Protein AF-A0A7S0MTK4-F1 (afdb_monomer)

Foldseek 3Di:
DDDDPDPDPPPLQEFEKEKDKFAQAPPQALVQFRMKMWIARPQLRAIDIDTDNDLLCVLVVVVVVLVVCVVAAWPDHHPAYEYEYEPPPSCPDPSNVVVCVVSRYHYDYDDVPPCPVVVSVVVVLVQLLVQLLLLCLLLVPDCSNSVLSSQLSSVCQQQFFDVVVVRDHSVCNTHVDHDDCVPNDRFNFWWWAADDPVRDDPPDDGTDTWGFRAADPDDPDPQWTWTADRVVRDTDIGRDIDTDDDPPSSVVSVVPDPCVQADDDAPEDEDQDDDPPADLDQAADPFKHWDHWYWYQDPVVRDIFIKTWMDGPVRNVIHIYGPCSPPVNDDPSVVVSVVSVVSGD

Solvent-accessible surface area (backbone atoms only — not comparable to full-atom values): 19969 Å² total; per-residue (Å²): 135,82,82,77,80,78,77,71,81,75,70,74,43,53,44,41,32,36,50,55,75,48,58,73,40,83,68,52,21,80,86,52,32,25,31,38,42,40,42,32,38,61,87,32,69,28,61,49,78,45,78,24,66,50,76,83,48,50,59,61,50,49,54,52,49,54,55,46,52,77,73,52,73,52,58,66,75,54,85,43,38,34,40,40,34,62,90,53,72,80,66,67,38,69,68,49,48,51,53,31,54,75,68,60,34,46,80,44,68,62,55,92,89,58,54,76,73,61,52,55,56,53,53,52,48,56,52,28,51,54,44,18,50,51,38,34,59,40,40,67,51,66,72,33,49,46,63,41,32,36,54,39,25,43,53,51,55,23,63,35,63,33,74,96,58,78,56,42,30,17,40,30,61,35,52,68,43,80,67,81,62,91,74,70,72,66,58,45,27,44,25,38,37,74,51,58,67,95,80,45,60,99,84,48,75,61,49,46,80,27,25,32,48,41,67,60,94,45,91,92,49,84,65,42,34,29,33,31,32,81,92,76,70,48,72,46,80,43,66,75,58,50,74,53,81,56,68,68,72,35,51,49,58,75,54,77,57,91,53,94,85,51,70,69,85,80,67,88,53,81,37,81,56,83,68,79,55,68,49,91,72,81,67,71,83,90,51,66,47,60,74,49,63,41,44,29,50,39,81,88,78,74,40,78,43,51,32,34,30,33,32,27,86,94,33,76,87,43,32,26,31,43,48,65,60,68,53,74,68,74,46,71,67,57,53,52,50,49,59,54,47,65,55,74,112

Nearest PDB structures (foldseek):
  5u1c-assembly1_C  TM=6.215E-01  e=3.123E-08  Saccharolobus solfataricus
  8fnn-assembly1_A  TM=5.485E-01  e=7.611E-09  Homo sapiens
  8fnd-assembly1_G  TM=5.899E-01  e=2.776E-08  Homo sapiens
  8fnm-assembly1_G  TM=5.755E-01  e=1.734E-08  Homo sapiens
  6voy-assembly1_D  TM=4.667E-01  e=5.912E-07  Saccharolobus solfataricus P2

Mean predicted aligned error: 14.32 Å

Radius of gyration: 24.18 Å; Cα contacts (8 Å, |Δi|>4): 540; chains: 1; bounding box: 63×63×65 Å

Structure (mmCIF, N/CA/C/O backbone):
data_AF-A0A7S0MTK4-F1
#
_entry.id   AF-A0A7S0MTK4-F1
#
loop_
_atom_site.group_PDB
_atom_site.id
_atom_site.type_symbol
_atom_site.label_atom_id
_atom_site.label_alt_id
_atom_site.label_comp_id
_atom_site.label_asym_id
_atom_site.label_entity_id
_atom_site.label_seq_id
_atom_site.pdbx_PDB_ins_code
_atom_site.Cartn_x
_atom_site.Cartn_y
_atom_site.Cartn_z
_atom_site.occupancy
_atom_site.B_iso_or_equiv
_atom_site.auth_seq_id
_atom_site.auth_comp_id
_atom_site.auth_asym_id
_atom_site.auth_atom_id
_atom_site.pdbx_PDB_model_num
ATOM 1 N N . HIS A 1 1 ? 15.763 24.137 31.759 1.00 34.06 1 HIS A N 1
ATOM 2 C CA . HIS A 1 1 ? 15.314 22.753 32.013 1.00 34.06 1 HIS A CA 1
ATOM 3 C C . HIS A 1 1 ? 13.794 22.699 31.957 1.00 34.06 1 HIS A C 1
ATOM 5 O O . HIS A 1 1 ? 13.147 23.010 32.947 1.00 34.06 1 HIS A O 1
ATOM 11 N N . HIS A 1 2 ? 13.226 22.363 30.797 1.00 29.70 2 HIS A N 1
ATOM 12 C CA . HIS A 1 2 ? 11.803 22.033 30.703 1.00 29.70 2 HIS A CA 1
ATOM 13 C C . HIS A 1 2 ? 11.593 20.586 31.176 1.00 29.70 2 HIS A C 1
ATOM 15 O O . HIS A 1 2 ? 12.402 19.721 30.822 1.00 29.70 2 HIS A O 1
ATOM 21 N N . PRO A 1 3 ? 10.573 20.309 32.005 1.00 33.38 3 PRO A N 1
ATOM 22 C CA . PRO A 1 3 ? 10.268 18.951 32.423 1.00 33.38 3 PRO A CA 1
ATOM 23 C C . PRO A 1 3 ? 9.831 18.143 31.198 1.00 33.38 3 PRO A C 1
ATOM 25 O O . PRO A 1 3 ? 8.972 18.575 30.436 1.00 33.38 3 PRO A O 1
ATOM 28 N N . ARG A 1 4 ? 10.470 16.985 31.000 1.00 32.84 4 ARG A N 1
ATOM 29 C CA . ARG A 1 4 ? 10.065 15.994 29.999 1.00 32.84 4 ARG A CA 1
ATOM 30 C C . ARG A 1 4 ? 8.617 15.614 30.278 1.00 32.84 4 ARG A C 1
ATOM 32 O O . ARG A 1 4 ? 8.317 15.190 31.395 1.00 32.84 4 ARG A O 1
ATOM 39 N N . ASP A 1 5 ? 7.771 15.748 29.264 1.00 35.47 5 ASP A N 1
ATOM 40 C CA . ASP A 1 5 ? 6.412 15.226 29.268 1.00 35.47 5 ASP A CA 1
ATOM 41 C C . ASP A 1 5 ? 6.427 13.775 29.750 1.00 35.47 5 ASP A C 1
ATOM 43 O O . ASP A 1 5 ? 7.035 12.887 29.142 1.00 35.47 5 ASP A O 1
ATOM 47 N N . GLN A 1 6 ? 5.785 13.546 30.892 1.00 32.62 6 GLN A N 1
ATOM 48 C CA . GLN A 1 6 ? 5.488 12.210 31.374 1.00 32.62 6 GLN A CA 1
ATOM 49 C C . GLN A 1 6 ? 4.543 11.574 30.354 1.00 32.62 6 GLN A C 1
ATOM 51 O O . GLN A 1 6 ? 3.375 11.950 30.254 1.00 32.62 6 GLN A O 1
ATOM 56 N N . GLN A 1 7 ? 5.059 10.627 29.569 1.00 36.59 7 GLN A N 1
ATOM 57 C CA . GLN A 1 7 ? 4.234 9.762 28.735 1.00 36.59 7 GLN A CA 1
ATOM 58 C C . GLN A 1 7 ? 3.196 9.091 29.638 1.00 36.59 7 GLN A C 1
ATOM 60 O O . GLN A 1 7 ? 3.547 8.309 30.521 1.00 36.59 7 GLN A O 1
ATOM 65 N N . GLN A 1 8 ? 1.917 9.415 29.426 1.00 32.56 8 GLN A N 1
ATOM 66 C CA . GLN A 1 8 ? 0.816 8.675 30.033 1.00 32.56 8 GLN A CA 1
ATOM 67 C C . GLN A 1 8 ? 1.005 7.179 29.739 1.00 32.56 8 GLN A C 1
ATOM 69 O O . GLN A 1 8 ? 1.365 6.832 28.607 1.00 32.56 8 GLN A O 1
ATOM 74 N N . PRO A 1 9 ? 0.761 6.285 30.714 1.00 34.78 9 PRO A N 1
ATOM 75 C CA . PRO A 1 9 ? 0.862 4.851 30.488 1.00 34.78 9 PRO A CA 1
ATOM 76 C C . PRO A 1 9 ? -0.057 4.475 29.323 1.00 34.78 9 PRO A C 1
ATOM 78 O O . PRO A 1 9 ? -1.275 4.658 29.385 1.00 34.78 9 PRO A O 1
ATOM 81 N N . GLN A 1 10 ? 0.530 3.999 28.222 1.00 45.75 10 GLN A N 1
ATOM 82 C CA . GLN A 1 10 ? -0.250 3.505 27.098 1.00 45.75 10 GLN A CA 1
ATOM 83 C C . GLN A 1 10 ? -1.072 2.323 27.599 1.00 45.75 10 GLN A C 1
ATOM 85 O O . GLN A 1 10 ? -0.521 1.311 28.016 1.00 45.75 10 GLN A O 1
ATOM 90 N N . ASN A 1 11 ? -2.393 2.462 27.574 1.00 46.34 11 ASN A N 1
ATOM 91 C CA . ASN A 1 11 ? -3.301 1.372 27.884 1.00 46.34 11 ASN A CA 1
ATOM 92 C C . ASN A 1 11 ? -3.131 0.297 26.791 1.00 46.34 11 ASN A C 1
ATOM 94 O O . ASN A 1 11 ? -3.704 0.413 25.708 1.00 46.34 11 ASN A O 1
ATOM 98 N N . THR A 1 12 ? -2.277 -0.700 27.042 1.00 57.25 12 THR A N 1
ATOM 99 C CA . THR A 1 12 ? -1.842 -1.737 26.083 1.00 57.25 12 THR A CA 1
ATOM 100 C C . THR A 1 12 ? -2.959 -2.686 25.655 1.00 57.25 12 THR A C 1
ATOM 102 O O . THR A 1 12 ? -2.755 -3.498 24.764 1.00 57.25 12 THR A O 1
ATOM 105 N N . ASN A 1 13 ? -4.141 -2.567 26.261 1.00 84.75 13 ASN A N 1
ATOM 106 C CA . ASN A 1 13 ? -5.273 -3.467 26.056 1.00 84.75 13 ASN A CA 1
ATOM 107 C C . ASN A 1 13 ? -6.241 -3.009 24.947 1.00 84.75 13 ASN A C 1
ATOM 109 O O . ASN A 1 13 ? -7.222 -3.704 24.677 1.00 84.75 13 ASN A O 1
ATOM 113 N N . ILE A 1 14 ? -6.021 -1.838 24.337 1.00 91.06 14 ILE A N 1
ATOM 114 C CA . ILE A 1 14 ? -6.896 -1.285 23.292 1.00 91.06 14 ILE A CA 1
ATOM 115 C C . ILE A 1 14 ? -6.182 -1.313 21.939 1.00 91.06 14 ILE A C 1
ATOM 117 O O . ILE A 1 14 ? -5.127 -0.687 21.769 1.00 91.06 14 ILE A O 1
ATOM 121 N N . LEU A 1 15 ? -6.816 -1.945 20.949 1.00 93.56 15 LEU A N 1
ATOM 122 C CA . LEU A 1 15 ? -6.421 -1.843 19.550 1.00 93.56 15 LEU A CA 1
ATOM 123 C C . LEU A 1 15 ? -6.896 -0.495 19.001 1.00 93.56 15 LEU A C 1
ATOM 125 O O . LEU A 1 15 ? -8.089 -0.289 18.767 1.00 93.56 15 LEU A O 1
ATOM 129 N N . LYS A 1 16 ? -5.962 0.436 18.813 1.00 92.50 16 LYS A N 1
ATOM 130 C CA . LYS A 1 16 ? -6.232 1.778 18.298 1.00 92.50 16 LYS A CA 1
ATOM 131 C C . LYS A 1 16 ? -6.123 1.778 16.782 1.00 92.50 16 LYS A C 1
ATOM 133 O O . LYS A 1 16 ? -5.064 1.498 16.219 1.00 92.50 16 LYS A O 1
ATOM 138 N N . LEU A 1 17 ? -7.214 2.141 16.134 1.00 92.19 17 LEU A N 1
ATOM 139 C CA . LEU A 1 17 ? -7.342 2.251 14.693 1.00 92.19 17 LEU A CA 1
ATOM 140 C C . LEU A 1 17 ? -7.569 3.713 14.310 1.00 92.19 17 LEU A C 1
ATOM 142 O O . LEU A 1 17 ? -8.166 4.472 15.068 1.00 92.19 17 LEU A O 1
ATOM 146 N N . SER A 1 18 ? -7.130 4.096 13.121 1.00 89.62 18 SER A N 1
ATOM 147 C CA . SER A 1 18 ? -7.507 5.350 12.467 1.00 89.62 18 SER A CA 1
ATOM 148 C C . SER A 1 18 ? -7.769 5.072 10.996 1.00 89.62 18 SER A C 1
ATOM 150 O O . SER A 1 18 ? -7.175 4.151 10.427 1.00 89.62 18 SER A O 1
ATOM 152 N N . THR A 1 19 ? -8.681 5.822 10.389 1.00 88.88 19 THR A N 1
ATOM 153 C CA . THR A 1 19 ? -8.941 5.728 8.956 1.00 88.88 19 THR A CA 1
ATOM 154 C C . THR A 1 19 ? -9.029 7.102 8.329 1.00 88.88 19 THR A C 1
ATOM 156 O O . THR A 1 19 ? -9.380 8.065 9.003 1.00 88.88 19 THR A O 1
ATOM 159 N N . ASP A 1 20 ? -8.662 7.155 7.056 1.00 85.88 20 ASP A N 1
ATOM 160 C CA . ASP A 1 20 ? -8.651 8.364 6.252 1.00 85.88 20 ASP A CA 1
ATOM 161 C C . ASP A 1 20 ? -8.744 7.986 4.764 1.00 85.88 20 ASP A C 1
ATOM 163 O O . ASP A 1 20 ? -8.422 6.851 4.371 1.00 85.88 20 ASP A O 1
ATOM 167 N N . LEU A 1 21 ? -9.221 8.926 3.954 1.00 87.62 21 LEU A N 1
ATOM 168 C CA . LEU A 1 21 ? -9.459 8.796 2.524 1.00 87.62 21 LEU A CA 1
ATOM 169 C C . LEU A 1 21 ? -8.562 9.752 1.740 1.00 87.62 21 LEU A C 1
ATOM 171 O O . LEU A 1 21 ? -8.593 10.959 1.926 1.00 87.62 21 LEU A O 1
ATOM 175 N N . ILE A 1 22 ? -7.871 9.211 0.745 1.00 86.56 22 ILE A N 1
ATOM 176 C CA . ILE A 1 22 ? -7.221 9.997 -0.300 1.00 86.56 22 ILE A CA 1
ATOM 177 C C . ILE A 1 22 ? -8.135 10.061 -1.523 1.00 86.56 22 ILE A C 1
ATOM 179 O O . ILE A 1 22 ? -8.613 9.023 -1.992 1.00 86.56 22 ILE A O 1
ATOM 183 N N . GLY A 1 23 ? -8.293 11.255 -2.097 1.00 86.75 23 GLY A N 1
ATOM 184 C CA . GLY A 1 23 ? -8.878 11.484 -3.419 1.00 86.75 23 GLY A CA 1
ATOM 185 C C . GLY A 1 23 ? -10.071 12.453 -3.428 1.00 86.75 23 GLY A C 1
ATOM 186 O O . GLY A 1 23 ? -10.499 12.938 -2.381 1.00 86.75 23 GLY A O 1
ATOM 187 N N . PRO A 1 24 ? -10.679 12.704 -4.602 1.00 90.19 24 PRO A N 1
ATOM 188 C CA . PRO A 1 24 ? -10.470 11.975 -5.849 1.00 90.19 24 PRO A CA 1
ATOM 189 C C . PRO A 1 24 ? -9.122 12.290 -6.497 1.00 90.19 24 PRO A C 1
ATOM 191 O O . PRO A 1 24 ? -8.735 13.445 -6.610 1.00 90.19 24 PRO A O 1
ATOM 194 N N . VAL A 1 25 ? -8.448 11.254 -6.986 1.00 86.75 25 VAL A N 1
ATOM 195 C CA . VAL A 1 25 ? -7.201 11.375 -7.746 1.00 86.75 25 VAL A CA 1
ATOM 196 C C . VAL A 1 25 ? -7.507 11.412 -9.241 1.00 86.75 25 VAL A C 1
ATOM 198 O O . VAL A 1 25 ? -8.383 10.680 -9.728 1.00 86.75 25 VAL A O 1
ATOM 201 N N . GLU A 1 26 ? -6.762 12.245 -9.970 1.00 79.56 26 GLU A N 1
ATOM 202 C CA . GLU A 1 26 ? -6.754 12.294 -11.431 1.00 79.56 26 GLU A CA 1
ATOM 203 C C . GLU A 1 26 ? -5.331 12.054 -11.976 1.00 79.56 26 GLU A C 1
ATOM 205 O O . GLU A 1 26 ? -4.370 12.585 -11.419 1.00 79.56 26 GLU A O 1
ATOM 210 N N . PRO A 1 27 ? -5.161 11.237 -13.037 1.00 86.38 27 PRO A N 1
ATOM 211 C CA . PRO A 1 27 ? -6.197 10.493 -13.759 1.00 86.38 27 PRO A CA 1
ATOM 212 C C . PRO A 1 27 ? -6.790 9.342 -12.930 1.00 86.38 27 PRO A C 1
ATOM 214 O O . PRO A 1 27 ? -6.199 8.878 -11.952 1.00 86.38 27 PRO A O 1
ATOM 217 N N . ALA A 1 28 ? -7.959 8.844 -13.346 1.00 93.31 28 ALA A N 1
ATOM 218 C CA . ALA A 1 28 ? -8.503 7.616 -12.778 1.00 93.31 28 ALA A CA 1
ATOM 219 C C . ALA A 1 28 ? -7.490 6.468 -12.911 1.00 93.31 28 ALA A C 1
ATOM 221 O O . ALA A 1 28 ? -6.760 6.370 -13.898 1.00 93.31 28 ALA A O 1
ATOM 222 N N . GLY A 1 29 ? -7.455 5.601 -11.905 1.00 93.44 29 GLY A N 1
ATOM 223 C CA . GLY A 1 29 ? -6.634 4.404 -11.903 1.00 93.44 29 GLY A CA 1
ATOM 224 C C . GLY A 1 29 ? -6.975 3.471 -13.068 1.00 93.44 29 GLY A C 1
ATOM 225 O O . GLY A 1 29 ? -8.082 3.503 -13.602 1.00 93.44 29 GLY A O 1
ATOM 226 N N . TYR A 1 30 ? -6.043 2.588 -13.425 1.00 94.00 30 TYR A N 1
ATOM 227 C CA . TYR A 1 30 ? -6.171 1.609 -14.515 1.00 94.00 30 TYR A CA 1
ATOM 228 C C . TYR A 1 30 ? -7.432 0.723 -14.434 1.00 94.00 30 TYR A C 1
ATOM 230 O O . TYR A 1 30 ? -7.882 0.195 -15.445 1.00 94.00 30 TYR A O 1
ATOM 238 N N . ASP A 1 31 ? -8.005 0.561 -13.242 1.00 93.75 31 ASP A N 1
ATOM 239 C CA . ASP A 1 31 ? -9.211 -0.216 -12.947 1.00 93.75 31 ASP A CA 1
ATOM 240 C C . ASP A 1 31 ? -10.438 0.659 -12.604 1.00 93.75 31 ASP A C 1
ATOM 242 O O . ASP A 1 31 ? -11.476 0.154 -12.160 1.00 93.75 31 ASP A O 1
ATOM 246 N N . GLY A 1 32 ? -10.333 1.974 -12.811 1.00 95.38 32 GLY A N 1
ATOM 247 C CA . GLY A 1 32 ? -11.335 2.975 -12.452 1.00 95.38 32 GLY A CA 1
ATOM 248 C C . GLY A 1 32 ? -11.258 3.455 -11.002 1.00 95.38 32 GLY A C 1
ATOM 249 O O . GLY A 1 32 ? -12.163 4.161 -10.560 1.00 95.38 32 GLY A O 1
ATOM 250 N N . THR A 1 33 ? -10.223 3.077 -10.244 1.00 95.94 33 THR A N 1
ATOM 251 C CA . THR A 1 33 ? -9.999 3.602 -8.890 1.00 95.94 33 THR A CA 1
ATOM 252 C C . THR A 1 33 ? -9.870 5.127 -8.910 1.00 95.94 33 THR A C 1
ATOM 254 O O . THR A 1 33 ? -9.161 5.693 -9.737 1.00 95.94 33 THR A O 1
ATOM 257 N N . ARG A 1 34 ? -10.541 5.801 -7.978 1.00 95.44 34 ARG A N 1
ATOM 258 C CA . ARG A 1 34 ? -10.480 7.258 -7.775 1.00 95.44 34 ARG A CA 1
ATOM 259 C C . ARG A 1 34 ? -10.025 7.636 -6.373 1.00 95.44 34 ARG A C 1
ATOM 261 O O . ARG A 1 34 ? -9.520 8.736 -6.195 1.00 95.44 34 ARG A O 1
ATOM 268 N N . TYR A 1 35 ? -10.189 6.740 -5.404 1.00 94.00 35 TYR A N 1
ATOM 269 C CA . TYR A 1 35 ? -9.868 6.987 -4.005 1.00 94.00 35 TYR A CA 1
ATOM 270 C C . TYR A 1 35 ? -9.093 5.816 -3.404 1.00 94.00 35 TYR A C 1
ATOM 272 O O . TYR A 1 35 ? -9.194 4.676 -3.871 1.00 94.00 35 TYR A O 1
ATOM 280 N N . LEU A 1 36 ? -8.374 6.090 -2.321 1.00 93.06 36 LEU A N 1
ATOM 281 C CA . LEU A 1 36 ? -7.832 5.072 -1.426 1.00 93.06 36 LEU A CA 1
ATOM 282 C C . LEU A 1 36 ? -8.364 5.302 -0.023 1.00 93.06 36 LEU A C 1
ATOM 284 O O . LEU A 1 36 ? -8.396 6.439 0.425 1.00 93.06 36 LEU A O 1
ATOM 288 N N . ILE A 1 37 ? -8.712 4.230 0.681 1.00 92.81 37 ILE A N 1
ATOM 289 C CA . ILE A 1 37 ? -8.982 4.269 2.120 1.00 92.81 37 ILE A CA 1
ATOM 290 C C . ILE A 1 37 ? -7.905 3.481 2.848 1.00 92.81 37 ILE A C 1
ATOM 292 O O . ILE A 1 37 ? -7.617 2.327 2.510 1.00 92.81 37 ILE A O 1
ATOM 296 N N . GLY A 1 38 ? -7.293 4.123 3.833 1.00 92.00 38 GLY A N 1
ATOM 297 C CA . GLY A 1 38 ? -6.301 3.514 4.707 1.00 92.00 38 GLY A CA 1
ATOM 298 C C . GLY A 1 38 ? -6.914 3.214 6.058 1.00 92.00 38 GLY A C 1
ATOM 299 O O . GLY A 1 38 ? -7.609 4.050 6.623 1.00 92.00 38 GLY A O 1
ATOM 300 N N . PHE A 1 39 ? -6.628 2.035 6.593 1.00 92.69 39 PHE A N 1
ATOM 301 C CA . PHE A 1 39 ? -6.892 1.689 7.981 1.00 92.69 39 PHE A CA 1
ATOM 302 C C . PHE A 1 39 ? -5.554 1.481 8.686 1.00 92.69 39 PHE A C 1
ATOM 304 O O . PHE A 1 39 ? -4.861 0.484 8.467 1.00 92.69 39 PHE A O 1
ATOM 311 N N . ALA A 1 40 ? -5.167 2.453 9.505 1.00 91.50 40 ALA A N 1
ATOM 312 C CA . ALA A 1 40 ? -3.943 2.426 10.284 1.00 91.50 40 ALA A CA 1
ATOM 313 C C . ALA A 1 40 ? -4.190 1.759 11.640 1.00 91.50 40 ALA A C 1
ATOM 315 O O . ALA A 1 40 ? -5.029 2.202 12.419 1.00 91.50 40 ALA A O 1
ATOM 316 N N . VAL A 1 41 ? -3.411 0.727 11.949 1.00 92.69 41 VAL A N 1
ATOM 317 C CA . VAL A 1 41 ? -3.320 0.116 13.275 1.00 92.69 41 VAL A CA 1
ATOM 318 C C . VAL A 1 41 ? -2.225 0.843 14.049 1.00 92.69 41 VAL A C 1
ATOM 320 O O . VAL A 1 41 ? -1.026 0.576 13.905 1.00 92.69 41 VAL A O 1
ATOM 323 N N . LEU A 1 42 ? -2.637 1.827 14.844 1.00 90.06 42 LEU A N 1
ATOM 324 C CA . LEU A 1 42 ? -1.756 2.833 15.432 1.00 90.06 42 LEU A CA 1
ATOM 325 C C . LEU A 1 42 ? -0.752 2.239 16.424 1.00 90.06 42 LEU A C 1
ATOM 327 O O . LEU A 1 42 ? 0.372 2.746 16.500 1.00 90.06 42 LEU A O 1
ATOM 331 N N . ASN A 1 43 ? -1.110 1.166 17.135 1.00 90.44 43 ASN A N 1
ATOM 332 C CA . ASN A 1 43 ? -0.210 0.454 18.053 1.00 90.44 43 ASN A CA 1
ATOM 333 C C . ASN A 1 43 ? 1.073 -0.014 17.340 1.00 90.44 43 ASN A C 1
ATOM 335 O O . ASN A 1 43 ? 2.149 0.017 17.925 1.00 90.44 43 ASN A O 1
ATOM 339 N N . TYR A 1 44 ? 0.967 -0.374 16.057 1.00 91.50 44 TYR A N 1
ATOM 340 C CA . TYR A 1 44 ? 2.044 -1.016 15.296 1.00 91.50 44 TYR A CA 1
ATOM 341 C C . TYR A 1 44 ? 2.578 -0.170 14.137 1.00 91.50 44 TYR A C 1
ATOM 343 O O . TYR A 1 44 ? 3.521 -0.570 13.463 1.00 91.50 44 TYR A O 1
ATOM 351 N N . SER A 1 45 ? 1.982 1.001 13.874 1.00 89.50 45 SER A N 1
ATOM 352 C CA . SER A 1 45 ? 2.184 1.770 12.628 1.00 89.50 45 SER A CA 1
ATOM 353 C C . SER A 1 45 ? 1.927 0.960 11.350 1.00 89.50 45 SER A C 1
ATOM 355 O O . SER A 1 45 ? 2.445 1.320 10.289 1.00 89.50 45 SER A O 1
ATOM 357 N N . PHE A 1 46 ? 1.158 -0.125 11.444 1.00 92.56 46 PHE A N 1
ATOM 358 C CA . PHE A 1 46 ? 0.803 -0.974 10.313 1.00 92.56 46 PHE A CA 1
ATOM 359 C C . PHE A 1 46 ? -0.408 -0.383 9.598 1.00 92.56 46 PHE A C 1
ATOM 361 O O . PHE A 1 46 ? -1.329 0.099 10.252 1.00 92.56 46 PHE A O 1
ATOM 368 N N . VAL A 1 47 ? -0.427 -0.415 8.270 1.00 92.31 47 VAL A N 1
ATOM 369 C CA . VAL A 1 47 ? -1.504 0.195 7.479 1.00 92.31 47 VAL A CA 1
ATOM 370 C C . VAL A 1 47 ? -2.058 -0.816 6.494 1.00 92.31 47 VAL A C 1
ATOM 372 O O . VAL A 1 47 ? -1.302 -1.437 5.749 1.00 92.31 47 VAL A O 1
ATOM 375 N N . LYS A 1 48 ? -3.382 -0.965 6.463 1.00 93.31 48 LYS A N 1
ATOM 376 C CA . LYS A 1 48 ? -4.084 -1.729 5.433 1.00 93.31 48 LYS A CA 1
ATOM 377 C C . LYS A 1 48 ? -4.753 -0.765 4.458 1.00 93.31 48 LYS A C 1
ATOM 379 O O . LYS A 1 48 ? -5.508 0.103 4.881 1.00 93.31 48 LYS A O 1
ATOM 384 N N . LEU A 1 49 ? -4.468 -0.922 3.169 1.00 93.19 49 LEU A N 1
ATOM 385 C CA . LEU A 1 49 ? -4.948 -0.039 2.110 1.00 93.19 49 LEU A CA 1
ATOM 386 C C . LEU A 1 49 ? -6.032 -0.726 1.276 1.00 93.19 49 LEU A C 1
ATOM 388 O O . LEU A 1 49 ? -5.917 -1.913 0.971 1.00 93.19 49 LEU A O 1
ATOM 392 N N . TYR A 1 50 ? -7.044 0.024 0.846 1.00 95.06 50 TYR A N 1
ATOM 393 C CA . TYR A 1 50 ? -8.019 -0.425 -0.145 1.00 95.06 50 TYR A CA 1
ATOM 394 C C . TYR A 1 50 ? -8.260 0.647 -1.204 1.00 95.06 50 TYR A C 1
ATOM 396 O O . TYR A 1 50 ? -8.210 1.838 -0.918 1.00 95.06 50 TYR A O 1
ATOM 404 N N . SER A 1 51 ? -8.567 0.205 -2.422 1.00 95.00 51 SER A N 1
ATOM 405 C CA . SER A 1 51 ? -8.917 1.063 -3.557 1.00 95.00 51 SER A CA 1
ATOM 406 C C . SER A 1 51 ? -10.431 1.178 -3.723 1.00 95.00 51 SER A C 1
ATOM 408 O O . SER A 1 51 ? -11.147 0.184 -3.557 1.00 95.00 51 SER A O 1
ATOM 410 N N . LEU A 1 52 ? -10.916 2.378 -4.049 1.00 96.00 52 LEU A N 1
ATOM 411 C CA . LEU A 1 52 ? -12.332 2.669 -4.269 1.00 96.00 52 LEU A CA 1
ATOM 412 C C . LEU A 1 52 ? -12.530 3.454 -5.567 1.00 96.00 52 LEU A C 1
ATOM 414 O O . LEU A 1 52 ? -11.723 4.310 -5.927 1.00 96.00 52 LEU A O 1
ATOM 418 N N . LYS A 1 53 ? -13.651 3.205 -6.241 1.00 95.88 53 LYS A N 1
ATOM 419 C CA . LYS A 1 53 ? -14.112 3.995 -7.394 1.00 95.88 53 LYS A CA 1
ATOM 420 C C . LYS A 1 53 ? -14.889 5.239 -6.961 1.00 95.88 53 LYS A C 1
ATOM 422 O O . LYS A 1 53 ? -14.913 6.229 -7.684 1.00 95.88 53 LYS A O 1
ATOM 427 N N . SER A 1 54 ? -15.484 5.193 -5.773 1.00 93.50 54 SER A N 1
ATOM 428 C CA . SER A 1 54 ? -16.334 6.240 -5.210 1.00 93.50 54 SER A CA 1
ATOM 429 C C . SER A 1 54 ? -16.356 6.146 -3.676 1.00 93.50 54 SER A C 1
ATOM 431 O O . SER A 1 54 ? -16.102 5.079 -3.109 1.00 93.50 54 SER A O 1
ATOM 433 N N . LYS A 1 55 ? -16.610 7.274 -2.994 1.00 90.31 55 LYS A N 1
ATOM 434 C CA . LYS A 1 55 ? -16.540 7.385 -1.522 1.00 90.31 55 LYS A CA 1
ATOM 435 C C . LYS A 1 55 ? -17.552 6.489 -0.787 1.00 90.31 55 LYS A C 1
ATOM 437 O O . LYS A 1 55 ? -17.267 6.036 0.319 1.00 90.31 55 LYS A O 1
ATOM 442 N N . ASP A 1 56 ? -18.690 6.172 -1.399 1.00 89.81 56 ASP A N 1
ATOM 443 C CA . ASP A 1 56 ? -19.736 5.286 -0.862 1.00 89.81 56 ASP A CA 1
ATOM 444 C C . ASP A 1 56 ? -19.266 3.832 -0.671 1.00 89.81 56 ASP A C 1
ATOM 446 O O . ASP A 1 56 ? -19.800 3.112 0.171 1.00 89.81 56 ASP A O 1
ATOM 450 N N . GLN A 1 57 ? -18.191 3.406 -1.347 1.00 93.38 57 GLN A N 1
ATOM 451 C CA . GLN A 1 57 ? -17.603 2.077 -1.135 1.00 93.38 57 GLN A CA 1
ATOM 452 C C . GLN A 1 57 ? -16.847 1.946 0.203 1.00 93.38 57 GLN A C 1
ATOM 454 O O . GLN A 1 57 ? -16.378 0.857 0.538 1.00 93.38 57 GLN A O 1
ATOM 459 N N . SER A 1 58 ? -16.710 3.019 0.988 1.00 92.50 58 SER A N 1
ATOM 460 C CA . SER A 1 58 ? -15.941 3.014 2.243 1.00 92.50 58 SER A CA 1
ATOM 461 C C . SER A 1 58 ? -16.490 2.032 3.276 1.00 92.50 58 SER A C 1
ATOM 463 O O . SER A 1 58 ? -15.712 1.340 3.932 1.00 92.50 58 SER A O 1
ATOM 465 N N . LEU A 1 59 ? -17.816 1.886 3.369 1.00 92.56 59 LEU A N 1
ATOM 466 C CA . LEU A 1 59 ? -18.439 0.912 4.267 1.00 92.56 59 LEU A CA 1
ATOM 467 C C . LEU A 1 59 ? -18.114 -0.537 3.867 1.00 92.56 59 LEU A C 1
ATOM 469 O O . LEU A 1 59 ? -17.813 -1.379 4.715 1.00 92.56 59 LEU A O 1
ATOM 473 N N . GLU A 1 60 ? -18.116 -0.833 2.566 1.00 94.62 60 GLU A N 1
ATOM 474 C CA . GLU A 1 60 ? -17.685 -2.133 2.042 1.00 94.62 60 GLU A CA 1
ATOM 475 C C . GLU A 1 60 ? -16.223 -2.415 2.433 1.00 94.62 60 GLU A C 1
ATOM 477 O O . GLU A 1 60 ? -15.889 -3.531 2.843 1.00 94.62 60 GLU A O 1
ATOM 482 N N . LYS A 1 61 ? -15.343 -1.405 2.352 1.00 95.31 61 LYS A N 1
ATOM 483 C CA . LYS A 1 61 ? -13.927 -1.560 2.725 1.00 95.31 61 LYS A CA 1
ATOM 484 C C . LYS A 1 61 ? -13.729 -1.695 4.232 1.00 95.31 61 LYS A C 1
ATOM 486 O O . LYS A 1 61 ? -12.898 -2.507 4.633 1.00 95.31 61 LYS A O 1
ATOM 491 N N . LEU A 1 62 ? -14.519 -1.002 5.054 1.00 94.81 62 LEU A N 1
ATOM 492 C CA . LEU A 1 62 ? -14.535 -1.209 6.504 1.00 94.81 62 LEU A CA 1
ATOM 493 C C . LEU A 1 62 ? -14.886 -2.662 6.838 1.00 94.81 62 LEU A C 1
ATOM 495 O O . LEU A 1 62 ? -14.162 -3.308 7.588 1.00 94.81 62 LEU A O 1
ATOM 499 N N . ASN A 1 63 ? -15.950 -3.208 6.246 1.00 95.25 63 ASN A N 1
ATOM 500 C CA . ASN A 1 63 ? -16.343 -4.600 6.481 1.00 95.25 63 ASN A CA 1
ATOM 501 C C . ASN A 1 63 ? -15.232 -5.588 6.092 1.00 95.25 63 ASN A C 1
ATOM 503 O O . ASN A 1 63 ? -14.933 -6.519 6.843 1.00 95.25 63 ASN A O 1
ATOM 507 N N . LYS A 1 64 ? -14.564 -5.356 4.954 1.00 95.38 64 LYS A N 1
ATOM 508 C CA . LYS A 1 64 ? -13.388 -6.141 4.545 1.00 95.38 64 LYS A CA 1
ATOM 509 C C . LYS A 1 64 ? -12.240 -6.021 5.542 1.00 95.38 64 LYS A C 1
ATOM 511 O O . LYS A 1 64 ? -11.609 -7.025 5.861 1.00 95.38 64 LYS A O 1
ATOM 516 N N . PHE A 1 65 ? -11.986 -4.822 6.056 1.00 95.50 65 PHE A N 1
ATOM 517 C CA . PHE A 1 65 ? -10.957 -4.597 7.060 1.00 95.50 65 PHE A CA 1
ATOM 518 C C . PHE A 1 65 ? -11.262 -5.303 8.385 1.00 95.50 65 PHE A C 1
ATOM 520 O O . PHE A 1 65 ? -10.380 -5.955 8.932 1.00 95.50 65 PHE A O 1
ATOM 527 N N . ILE A 1 66 ? -12.506 -5.260 8.863 1.00 95.25 66 ILE A N 1
ATOM 528 C CA . ILE A 1 66 ? -12.927 -5.970 10.078 1.00 95.25 66 ILE A CA 1
ATOM 529 C C . ILE A 1 66 ? -12.752 -7.487 9.913 1.00 95.25 66 ILE A C 1
ATOM 531 O O . ILE A 1 66 ? -12.191 -8.146 10.788 1.00 95.25 66 ILE A O 1
ATOM 535 N N . ALA A 1 67 ? -13.157 -8.047 8.769 1.00 94.50 67 ALA A N 1
ATOM 536 C CA . ALA A 1 67 ? -12.919 -9.459 8.465 1.00 94.50 67 ALA A CA 1
ATOM 537 C C . ALA A 1 67 ? -11.414 -9.791 8.400 1.00 94.50 67 ALA A C 1
ATOM 539 O O . ALA A 1 67 ? -10.976 -10.852 8.854 1.00 94.50 67 ALA A O 1
ATOM 540 N N . TRP A 1 68 ? -10.604 -8.871 7.871 1.00 93.12 68 TRP A N 1
ATOM 541 C CA . TRP A 1 68 ? -9.151 -9.008 7.853 1.00 93.12 68 TRP A CA 1
ATOM 542 C C . TRP A 1 68 ? -8.561 -9.026 9.270 1.00 93.12 68 TRP A C 1
ATOM 544 O O . TRP A 1 68 ? -7.783 -9.930 9.567 1.00 93.12 68 TRP A O 1
ATOM 554 N N . LEU A 1 69 ? -8.996 -8.133 10.167 1.00 93.25 69 LEU A N 1
ATOM 555 C CA . LEU A 1 69 ? -8.585 -8.130 11.579 1.00 93.25 69 LEU A CA 1
ATOM 556 C C . LEU A 1 69 ? -8.892 -9.469 12.265 1.00 93.25 69 LEU A C 1
ATOM 558 O O . LEU A 1 69 ? -8.048 -10.004 12.977 1.00 93.25 69 LEU A O 1
ATOM 562 N N . GLY A 1 70 ? -10.066 -10.053 11.998 1.00 90.75 70 GLY A N 1
ATOM 563 C CA . GLY A 1 70 ? -10.460 -11.352 12.556 1.00 90.75 70 GLY A CA 1
ATOM 564 C C . GLY A 1 70 ? -9.641 -12.547 12.050 1.00 90.75 70 GLY A C 1
ATOM 565 O O . GLY A 1 70 ? -9.661 -13.605 12.671 1.00 90.75 70 GLY A O 1
ATOM 566 N N . THR A 1 71 ? -8.913 -12.396 10.940 1.00 89.88 71 THR A N 1
ATOM 567 C CA . THR A 1 71 ? -8.077 -13.458 10.345 1.00 89.88 71 THR A CA 1
ATOM 568 C C . THR A 1 71 ? -6.576 -13.228 10.531 1.00 89.88 71 THR A C 1
ATOM 570 O O . THR A 1 71 ? -5.786 -14.095 10.167 1.00 89.88 71 THR A O 1
ATOM 573 N N . HIS A 1 72 ? -6.177 -12.083 11.093 1.00 89.50 72 HIS A N 1
ATOM 574 C CA . HIS A 1 72 ? -4.782 -11.679 11.274 1.00 89.50 72 HIS A CA 1
ATOM 575 C C . HIS A 1 72 ? -4.547 -11.283 12.737 1.00 89.50 72 HIS A C 1
ATOM 577 O O . HIS A 1 72 ? -4.498 -10.091 13.047 1.00 89.50 72 HIS A O 1
ATOM 583 N N . PRO A 1 73 ? -4.437 -12.263 13.655 1.00 89.00 73 PRO A N 1
ATOM 584 C CA . PRO A 1 73 ? -4.228 -11.971 15.065 1.00 89.00 73 PRO A CA 1
ATOM 585 C C . PRO A 1 73 ? -2.911 -11.215 15.261 1.00 89.00 73 PRO A C 1
ATOM 587 O O . PRO A 1 73 ? -1.867 -11.609 14.737 1.00 89.00 73 PRO A O 1
ATOM 590 N N . PHE A 1 74 ? -2.972 -10.125 16.022 1.00 91.88 74 PHE A N 1
ATOM 591 C CA . PHE A 1 74 ? -1.783 -9.382 16.419 1.00 91.88 74 PHE A CA 1
ATOM 592 C C . PHE A 1 74 ? -1.018 -10.127 17.515 1.00 91.88 74 PHE A C 1
ATOM 594 O O . PHE A 1 74 ? -1.574 -10.967 18.221 1.00 91.88 74 PHE A O 1
ATOM 601 N N . LYS A 1 75 ? 0.267 -9.799 17.661 1.00 91.62 75 LYS A N 1
ATOM 602 C CA . LYS A 1 75 ? 1.153 -10.364 18.682 1.00 91.62 75 LYS A CA 1
ATOM 603 C C . LYS A 1 75 ? 0.622 -10.117 20.093 1.00 91.62 75 LYS A C 1
ATOM 605 O O . LYS A 1 75 ? 0.711 -11.005 20.937 1.00 91.62 75 LYS A O 1
ATOM 610 N N . ASP A 1 76 ? 0.110 -8.913 20.339 1.00 90.69 76 ASP A N 1
ATOM 611 C CA . ASP A 1 76 ? -0.427 -8.546 21.645 1.00 90.69 76 ASP A CA 1
ATOM 612 C C . ASP A 1 76 ? -1.938 -8.768 21.688 1.00 90.69 76 ASP A C 1
ATOM 614 O O . ASP A 1 76 ? -2.660 -8.540 20.712 1.00 90.69 76 ASP A O 1
ATOM 618 N N . THR A 1 77 ? -2.420 -9.176 22.857 1.00 89.12 77 THR A N 1
ATOM 619 C CA . THR A 1 77 ? -3.848 -9.340 23.115 1.00 89.12 77 THR A CA 1
ATOM 620 C C . THR A 1 77 ? -4.498 -7.984 23.361 1.00 89.12 77 THR A C 1
ATOM 622 O O . THR A 1 77 ? -4.154 -7.288 24.315 1.00 89.12 77 THR A O 1
ATOM 625 N N . HIS A 1 78 ? -5.507 -7.655 22.557 1.00 90.38 78 HIS A N 1
ATOM 626 C CA . HIS A 1 78 ? -6.352 -6.474 22.747 1.00 90.38 78 HIS A CA 1
ATOM 627 C C . HIS A 1 78 ? -7.742 -6.903 23.206 1.00 90.38 78 HIS A C 1
ATOM 629 O O . HIS A 1 78 ? -8.369 -7.758 22.583 1.00 90.38 78 HIS A O 1
ATOM 635 N N . THR A 1 79 ? -8.241 -6.315 24.290 1.00 89.62 79 THR A N 1
ATOM 636 C CA . THR A 1 79 ? -9.566 -6.629 24.852 1.00 89.62 79 THR A CA 1
ATOM 637 C C . THR A 1 79 ? -10.670 -5.729 24.305 1.00 89.62 79 THR A C 1
ATOM 639 O O . THR A 1 79 ? -11.852 -6.018 24.481 1.00 89.62 79 THR A O 1
ATOM 642 N N . S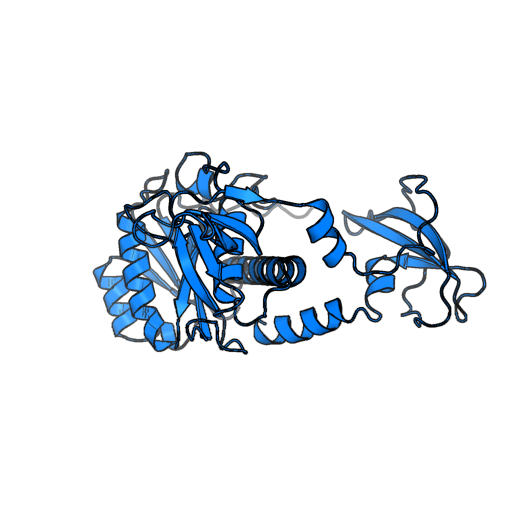ER A 1 80 ? -10.302 -4.641 23.628 1.00 92.12 80 SER A N 1
ATOM 643 C CA . SER A 1 80 ? -11.234 -3.719 22.979 1.00 92.12 80 SER A CA 1
ATOM 644 C C . SER A 1 80 ? -10.607 -3.089 21.738 1.00 92.12 80 SER A C 1
ATOM 646 O O . SER A 1 80 ? -9.385 -3.065 21.588 1.00 92.12 80 SER A O 1
ATOM 648 N N . THR A 1 81 ? -11.451 -2.594 20.833 1.00 94.75 81 THR A N 1
ATOM 649 C CA . THR A 1 81 ? -11.026 -1.917 19.603 1.00 94.75 81 THR A CA 1
ATOM 650 C C . THR A 1 81 ? -11.648 -0.531 19.545 1.00 94.75 81 THR A C 1
ATOM 652 O O . THR A 1 81 ? -12.845 -0.375 19.780 1.00 94.75 81 THR A O 1
ATOM 655 N N . GLN A 1 82 ? -10.838 0.466 19.208 1.00 93.69 82 GLN A N 1
ATOM 656 C CA . GLN A 1 82 ? -11.257 1.851 19.057 1.00 93.69 82 GLN A CA 1
ATOM 657 C C . GLN A 1 82 ? -10.889 2.335 17.657 1.00 93.69 82 GLN A C 1
ATOM 659 O O . GLN A 1 82 ? -9.731 2.226 17.265 1.00 93.69 82 GLN A O 1
ATOM 664 N N . LEU A 1 83 ? -11.849 2.892 16.922 1.00 91.94 83 LEU A N 1
ATOM 665 C CA . LEU A 1 83 ? -11.618 3.522 15.626 1.00 91.94 83 LEU A CA 1
ATOM 666 C C . LEU A 1 83 ? -11.742 5.037 15.763 1.00 91.94 83 LEU A C 1
ATOM 668 O O . LEU A 1 83 ? -12.791 5.566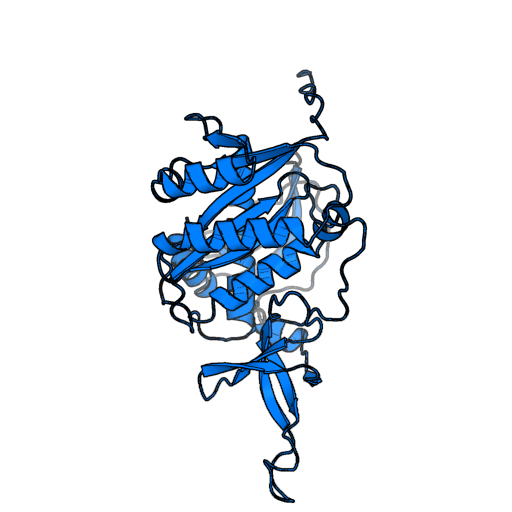 16.132 1.00 91.94 83 LEU A O 1
ATOM 672 N N . HIS A 1 84 ? -10.636 5.718 15.495 1.00 87.38 84 HIS A N 1
ATOM 673 C CA . HIS A 1 84 ? -10.558 7.163 15.422 1.00 87.38 84 HIS A CA 1
ATOM 674 C C . HIS A 1 84 ? -10.896 7.629 14.007 1.00 87.38 84 HIS A C 1
ATOM 676 O O . HIS A 1 84 ? -10.263 7.195 13.042 1.00 87.38 84 HIS A O 1
ATOM 682 N N . LEU A 1 85 ? -11.903 8.487 13.908 1.00 83.75 85 LEU A N 1
ATOM 683 C CA . LEU A 1 85 ? -12.404 9.059 12.669 1.00 83.75 85 LEU A CA 1
ATOM 684 C C . LEU A 1 85 ? -12.104 10.556 12.643 1.00 83.75 85 LEU A C 1
ATOM 686 O O . LEU A 1 85 ? -12.176 11.238 13.674 1.00 83.75 85 LEU A O 1
ATOM 690 N N . ASP A 1 86 ? -11.812 11.068 11.455 1.00 75.06 86 ASP A N 1
ATOM 691 C CA . ASP A 1 86 ? -11.986 12.485 11.180 1.00 75.06 86 ASP A CA 1
ATOM 692 C C . ASP A 1 86 ? -13.485 12.810 11.009 1.00 75.06 86 ASP A C 1
ATOM 694 O O . ASP A 1 86 ? -14.356 11.943 11.114 1.00 75.06 86 ASP A O 1
ATOM 698 N N . ASN A 1 87 ? -13.810 14.082 10.786 1.00 68.69 87 ASN A N 1
ATOM 699 C CA . ASN A 1 87 ? -15.196 14.507 10.596 1.00 68.69 87 ASN A CA 1
ATOM 700 C C . ASN A 1 87 ? -15.662 14.377 9.129 1.00 68.69 87 ASN A C 1
ATOM 702 O O . ASN A 1 87 ? -16.616 15.065 8.753 1.00 68.69 87 ASN A O 1
ATOM 706 N N . ASP A 1 88 ? -15.030 13.538 8.286 1.00 73.19 88 ASP A N 1
ATOM 707 C CA . ASP A 1 88 ? -15.533 13.321 6.924 1.00 73.19 88 ASP A CA 1
ATOM 708 C C . ASP A 1 88 ? -16.936 12.692 6.991 1.00 73.19 88 ASP A C 1
ATOM 710 O O . ASP A 1 88 ? -17.193 11.671 7.638 1.00 73.19 88 ASP A O 1
ATOM 714 N N . SER A 1 89 ? -17.861 13.329 6.274 1.00 70.88 89 SER A N 1
ATOM 715 C CA . SER A 1 89 ? -19.237 12.898 6.033 1.00 70.88 89 SER A CA 1
ATOM 716 C C . SER A 1 89 ? -19.394 11.416 5.669 1.00 70.88 89 SER A C 1
ATOM 718 O O . SER A 1 89 ? -20.414 10.809 5.989 1.00 70.88 89 SER A O 1
ATOM 720 N N . VAL A 1 90 ? -18.388 10.805 5.038 1.00 74.38 90 VAL A N 1
ATOM 721 C CA . VAL A 1 90 ? -18.415 9.380 4.682 1.00 74.38 90 VAL A CA 1
ATOM 722 C C . VAL A 1 90 ? -18.500 8.484 5.922 1.00 74.38 90 VAL A C 1
ATOM 724 O O . VAL A 1 90 ? -19.167 7.446 5.899 1.00 74.38 90 VAL A O 1
ATOM 727 N N . PHE A 1 91 ? -17.870 8.891 7.024 1.00 76.50 91 PHE A N 1
ATOM 728 C CA . PHE A 1 91 ? -17.798 8.103 8.252 1.00 76.50 91 PHE A CA 1
ATOM 729 C C . PHE A 1 91 ? -18.918 8.427 9.247 1.00 76.50 91 PHE A C 1
ATOM 731 O O . PHE A 1 91 ? -19.108 7.703 10.224 1.00 76.50 91 PHE A O 1
ATOM 738 N N . THR A 1 92 ? -19.703 9.481 9.000 1.00 73.38 92 THR A N 1
ATOM 739 C CA . THR A 1 92 ? -20.784 9.916 9.900 1.00 73.38 92 THR A CA 1
ATOM 740 C 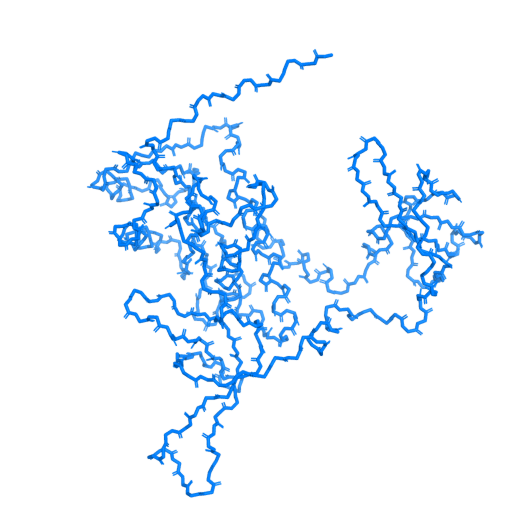C . THR A 1 92 ? -22.127 9.229 9.641 1.00 73.38 92 THR A C 1
ATOM 742 O O . THR A 1 92 ? -23.052 9.409 10.442 1.00 73.38 92 THR A O 1
ATOM 745 N N . SER A 1 93 ? -22.233 8.412 8.586 1.00 84.00 93 SER A N 1
ATOM 746 C CA . SER A 1 93 ? -23.462 7.686 8.244 1.00 84.00 93 SER A CA 1
ATOM 747 C C . SER A 1 93 ? -23.903 6.706 9.341 1.00 84.00 93 SER A C 1
ATOM 749 O O . 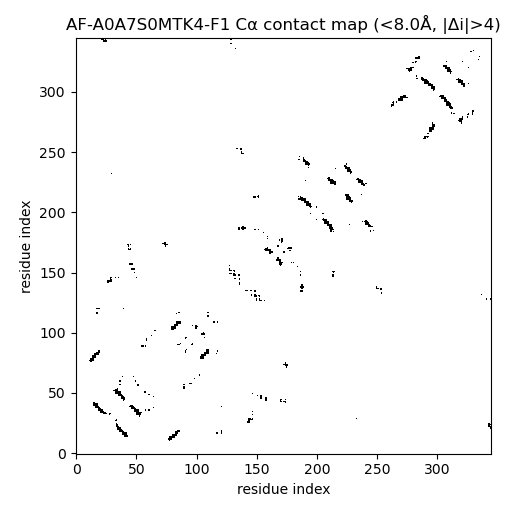SER A 1 93 ? -23.089 6.061 10.009 1.00 84.00 93 SER A O 1
ATOM 751 N N . ASP A 1 94 ? -25.219 6.559 9.511 1.00 86.81 94 ASP A N 1
ATOM 752 C CA . ASP A 1 94 ? -25.792 5.661 10.523 1.00 86.81 94 ASP A CA 1
ATOM 753 C C . ASP A 1 94 ? -25.415 4.196 10.282 1.00 86.81 94 ASP A C 1
ATOM 755 O O . ASP A 1 94 ? -25.233 3.433 11.229 1.00 86.81 94 ASP A O 1
ATOM 759 N N . GLU A 1 95 ? -25.259 3.788 9.023 1.00 89.56 95 GLU A N 1
ATOM 760 C CA . GLU A 1 95 ? -24.862 2.423 8.676 1.00 89.56 95 GLU A CA 1
ATOM 761 C C . GLU A 1 95 ? -23.407 2.125 9.072 1.00 89.56 95 GLU A C 1
ATOM 763 O O . GLU A 1 95 ? -23.110 1.037 9.578 1.00 89.56 95 GLU A O 1
ATOM 768 N N . PHE A 1 96 ? -22.511 3.108 8.927 1.00 89.69 96 PHE A N 1
ATOM 769 C CA . PHE A 1 96 ? -21.128 3.004 9.391 1.00 89.69 96 PHE A CA 1
ATOM 770 C C . PHE A 1 96 ? -21.075 2.852 10.915 1.00 89.69 96 PHE A C 1
ATOM 772 O O . PHE A 1 96 ? -20.457 1.914 11.423 1.00 89.69 96 PHE A O 1
ATOM 779 N N . LYS A 1 97 ? -21.816 3.698 11.645 1.00 90.69 97 LYS A N 1
ATOM 780 C CA . LYS A 1 97 ? -21.928 3.621 13.112 1.00 90.69 97 LYS A CA 1
ATOM 781 C C . LYS A 1 97 ? -22.475 2.273 13.579 1.00 90.69 97 LYS A C 1
ATOM 783 O O . LYS A 1 97 ? -21.832 1.608 14.389 1.00 90.69 97 LYS A O 1
ATOM 788 N N . ARG A 1 98 ? -23.589 1.812 12.997 1.00 93.31 98 ARG A N 1
ATOM 789 C CA . ARG A 1 98 ? -24.188 0.498 13.303 1.00 93.31 98 ARG A CA 1
ATOM 790 C C . ARG A 1 98 ? -23.227 -0.654 13.024 1.00 93.31 98 ARG A C 1
ATOM 792 O O . ARG A 1 98 ? -23.192 -1.623 13.779 1.00 93.31 98 ARG A O 1
ATOM 799 N N . THR A 1 99 ? -22.439 -0.565 11.953 1.00 94.50 99 THR A N 1
ATOM 800 C CA . THR A 1 99 ? -21.428 -1.579 11.625 1.00 94.50 99 THR A CA 1
ATOM 801 C C . THR A 1 99 ? -20.334 -1.629 12.687 1.00 94.50 99 THR A C 1
ATOM 803 O O . THR A 1 99 ? -19.966 -2.720 13.127 1.00 94.50 99 THR A O 1
ATOM 806 N N . CYS A 1 100 ? -19.843 -0.480 13.152 1.00 94.19 100 CYS A N 1
ATOM 807 C CA . CYS A 1 100 ? -18.871 -0.419 14.242 1.00 94.19 100 CYS A CA 1
ATOM 808 C C . CYS A 1 100 ? -19.450 -0.956 15.558 1.00 94.19 100 CYS A C 1
ATOM 810 O O . CYS A 1 100 ? -18.831 -1.822 16.175 1.00 94.19 100 CYS A O 1
ATOM 812 N N . GLU A 1 101 ? -20.660 -0.542 15.938 1.00 94.25 101 GLU A N 1
ATOM 813 C CA . GLU A 1 101 ? -21.355 -1.025 17.140 1.00 94.25 101 GLU A CA 1
ATOM 814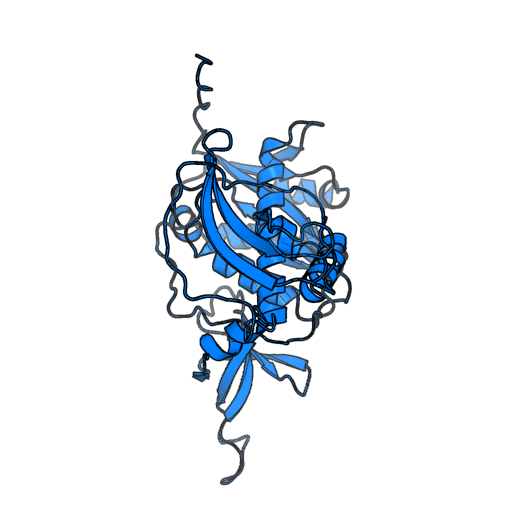 C C . GLU A 1 101 ? -21.552 -2.545 17.118 1.00 94.25 101 GLU A C 1
ATOM 816 O O . GLU A 1 101 ? -21.189 -3.238 18.072 1.00 94.25 101 GLU A O 1
ATOM 821 N N . LYS A 1 102 ? -22.039 -3.092 15.995 1.00 96.50 102 LYS A N 1
ATOM 822 C CA . LYS A 1 102 ? -22.218 -4.539 15.797 1.00 96.50 102 LYS A CA 1
ATOM 823 C C . LYS A 1 102 ? -20.914 -5.316 15.984 1.00 96.50 102 LYS A C 1
ATOM 825 O O . LYS A 1 102 ? -20.930 -6.425 16.513 1.00 96.50 102 LYS A O 1
ATOM 830 N N . ASN A 1 103 ? -19.791 -4.736 15.563 1.00 95.44 103 ASN A N 1
ATOM 831 C CA . ASN A 1 103 ? -18.462 -5.331 15.690 1.00 95.44 103 ASN A CA 1
ATOM 832 C C . ASN A 1 103 ? -17.730 -4.916 16.978 1.00 95.44 103 ASN A C 1
ATOM 834 O O . ASN A 1 103 ? -16.545 -5.209 17.119 1.00 95.44 103 ASN A O 1
ATOM 838 N N . LYS A 1 104 ? -18.422 -4.272 17.932 1.00 95.12 104 LYS A N 1
ATOM 839 C CA . LYS A 1 104 ? -17.869 -3.821 19.222 1.00 95.12 104 LYS A CA 1
ATOM 840 C C . LYS A 1 104 ? -16.656 -2.890 19.066 1.00 95.12 104 LYS A C 1
ATOM 842 O O . LYS A 1 104 ? -15.727 -2.924 19.871 1.00 95.12 104 LYS A O 1
ATOM 847 N N . ILE A 1 105 ? -16.668 -2.067 18.020 1.00 95.50 105 ILE A N 1
ATOM 848 C CA . ILE A 1 105 ? -15.659 -1.045 17.748 1.00 95.50 105 ILE A CA 1
ATOM 849 C C . ILE A 1 105 ? -16.160 0.276 18.322 1.00 95.50 105 ILE A C 1
ATOM 851 O O . ILE A 1 105 ? -17.168 0.816 17.868 1.00 95.50 105 ILE A O 1
ATOM 855 N N . LEU A 1 106 ? -15.437 0.808 19.304 1.00 93.19 106 LEU A N 1
ATOM 856 C CA . LEU A 1 106 ? -15.720 2.120 19.869 1.00 93.19 106 LEU A CA 1
ATOM 857 C C . LEU A 1 106 ? -15.307 3.207 18.873 1.00 93.19 106 LEU A C 1
ATOM 859 O O . LEU A 1 106 ? -14.126 3.342 18.553 1.00 93.19 106 LEU A O 1
ATOM 863 N N . LEU A 1 107 ? -16.267 4.003 18.409 1.00 91.44 107 LEU A N 1
ATOM 864 C CA . LEU A 1 107 ? -15.978 5.170 17.583 1.00 91.44 107 LEU A CA 1
ATOM 865 C C . LEU A 1 107 ? -15.531 6.346 18.445 1.00 91.44 107 LEU A C 1
ATOM 867 O O . LEU A 1 107 ? -16.151 6.665 19.458 1.00 91.44 107 LEU A O 1
ATOM 871 N N . THR A 1 108 ? -14.476 7.021 18.004 1.00 87.94 108 THR A N 1
ATOM 872 C CA . THR A 1 108 ? -14.056 8.308 18.560 1.00 87.94 108 THR A CA 1
ATOM 873 C C . THR A 1 108 ? -13.754 9.283 17.446 1.00 87.94 108 THR A C 1
ATOM 875 O O . THR A 1 108 ? -13.280 8.883 16.388 1.00 87.94 108 THR A O 1
ATOM 878 N N . TRP A 1 109 ? -14.012 10.555 17.705 1.00 82.38 109 TRP A N 1
ATOM 879 C CA . TRP A 1 109 ? -13.897 11.618 16.718 1.00 82.38 109 TRP A CA 1
ATOM 880 C C . TRP A 1 109 ? -12.723 12.519 17.065 1.00 82.38 109 TRP A C 1
ATOM 882 O O . TRP A 1 109 ? -12.422 12.722 18.247 1.00 82.38 109 TRP A O 1
ATOM 892 N N . ALA A 1 110 ? -12.063 13.059 16.047 1.00 69.75 110 ALA A N 1
ATOM 893 C CA . ALA A 1 110 ? -11.111 14.138 16.240 1.00 69.75 110 ALA A CA 1
ATOM 894 C C . ALA A 1 110 ? -11.827 15.324 16.907 1.00 69.75 110 ALA A C 1
ATOM 896 O O . ALA A 1 110 ? -12.759 15.908 16.349 1.00 69.75 110 ALA A O 1
ATOM 897 N N . ALA A 1 111 ? -11.404 15.678 18.123 1.00 63.16 111 ALA A N 1
ATOM 898 C CA . ALA A 1 111 ? -11.811 16.945 18.710 1.00 63.16 111 ALA A CA 1
ATOM 899 C C . ALA A 1 111 ? -11.269 18.071 17.816 1.00 63.16 111 ALA A C 1
ATOM 901 O O . ALA A 1 111 ? -10.121 17.965 17.360 1.00 63.16 111 ALA A O 1
ATOM 902 N N . PRO A 1 112 ? -12.040 19.145 17.562 1.00 46.75 112 PRO A N 1
ATOM 903 C CA . PRO A 1 112 ? -11.500 20.296 16.860 1.00 46.75 112 PRO A CA 1
ATOM 904 C C . PRO A 1 112 ? -10.205 20.724 17.569 1.00 46.75 112 PRO A C 1
ATOM 906 O O . PRO A 1 112 ? -10.206 20.934 18.780 1.00 46.75 112 PRO A O 1
ATOM 909 N N . TYR A 1 113 ? -9.103 20.784 16.814 1.00 41.75 113 TYR A N 1
ATOM 910 C CA . TYR A 1 113 ? -7.756 21.182 17.257 1.00 41.75 113 TYR A CA 1
ATOM 911 C C . TYR A 1 113 ? -6.891 20.160 18.032 1.00 41.75 113 TYR A C 1
ATOM 913 O O . TYR A 1 113 ? -5.787 20.518 18.440 1.00 41.75 113 TYR A O 1
ATOM 921 N N . VAL A 1 114 ? -7.281 18.883 18.179 1.00 46.38 114 VAL A N 1
ATOM 922 C CA . VAL A 1 114 ? -6.390 17.839 18.750 1.00 46.38 114 VAL A CA 1
ATOM 923 C C . VAL A 1 114 ? -5.778 16.987 17.629 1.00 46.38 114 VAL A C 1
ATOM 925 O O . VAL A 1 114 ? -6.227 15.887 17.328 1.00 46.38 114 VAL A O 1
ATOM 928 N N . ALA A 1 115 ? -4.734 17.522 16.991 1.00 46.75 115 ALA A N 1
ATOM 929 C CA . ALA A 1 115 ? -4.128 16.998 15.759 1.00 46.75 115 ALA A CA 1
ATOM 930 C C . ALA A 1 115 ? -3.291 15.705 15.911 1.00 46.75 115 ALA A C 1
ATOM 932 O O . ALA A 1 115 ? -2.937 15.073 14.921 1.00 46.75 115 ALA A O 1
ATOM 933 N N . GLN A 1 116 ? -2.932 15.282 17.128 1.00 48.53 116 GLN A N 1
ATOM 934 C CA . GLN A 1 116 ? -1.840 14.311 17.316 1.00 48.53 116 GLN A CA 1
ATOM 935 C C . GLN A 1 116 ? -2.117 12.890 16.782 1.00 48.53 116 GLN A C 1
ATOM 937 O O . GLN A 1 116 ? -1.176 12.213 16.361 1.00 48.53 116 GLN A O 1
ATOM 942 N N . THR A 1 117 ? -3.366 12.414 16.784 1.00 48.94 117 THR A N 1
ATOM 943 C CA . THR A 1 117 ? -3.717 11.074 16.271 1.00 48.94 117 THR A CA 1
ATOM 944 C C . THR A 1 117 ? -3.861 11.044 14.751 1.00 48.94 117 THR A C 1
ATOM 946 O O . THR A 1 117 ? -3.339 10.116 14.130 1.00 48.94 117 THR A O 1
ATOM 949 N N . ASN A 1 118 ? -4.465 12.075 14.153 1.00 55.00 118 ASN A N 1
ATOM 950 C CA . ASN A 1 118 ? -4.578 12.220 12.695 1.00 55.00 118 ASN A CA 1
ATOM 951 C C . ASN A 1 118 ? -3.232 12.542 12.032 1.00 55.00 118 ASN A C 1
ATOM 953 O O . ASN A 1 118 ? -2.926 11.974 10.987 1.00 55.00 118 ASN A O 1
ATOM 957 N N . CYS A 1 119 ? -2.345 13.289 12.700 1.00 54.91 119 CYS A N 1
ATOM 958 C CA . CYS A 1 119 ? -0.983 13.543 12.213 1.00 54.91 119 CYS A CA 1
ATOM 959 C C . CYS A 1 119 ? -0.244 12.263 11.774 1.00 54.91 119 CYS A C 1
ATOM 961 O O . CYS A 1 119 ? 0.610 12.300 10.890 1.00 54.91 119 CYS A O 1
ATOM 963 N N . ARG A 1 120 ? -0.532 11.101 12.382 1.00 65.88 120 ARG A N 1
ATOM 964 C CA . ARG A 1 120 ? 0.144 9.847 12.013 1.00 65.88 120 ARG A CA 1
ATOM 965 C C . ARG A 1 120 ? -0.333 9.280 10.681 1.00 65.88 120 ARG A C 1
ATOM 967 O O . ARG A 1 120 ? 0.499 8.714 9.973 1.00 65.88 120 ARG A O 1
ATOM 974 N N . ILE A 1 121 ? -1.619 9.401 10.347 1.00 68.50 121 ILE A N 1
ATOM 975 C CA . ILE A 1 121 ? -2.133 8.907 9.064 1.00 68.50 121 ILE A CA 1
ATOM 976 C C . ILE A 1 121 ? -1.761 9.867 7.926 1.00 68.50 121 ILE A C 1
ATOM 978 O O . ILE A 1 121 ? -1.318 9.408 6.879 1.00 68.50 121 ILE A O 1
ATOM 982 N N . GLU A 1 122 ? -1.730 11.176 8.186 1.00 72.56 122 GLU A N 1
ATOM 983 C CA . GLU A 1 122 ? -1.211 12.184 7.248 1.00 72.56 122 GLU A CA 1
ATOM 984 C C . GLU A 1 122 ? 0.254 11.914 6.855 1.00 72.56 122 GLU A C 1
ATOM 986 O O . GLU A 1 122 ? 0.617 11.921 5.677 1.00 72.56 122 GLU A O 1
ATOM 991 N N . VAL A 1 123 ? 1.116 11.591 7.829 1.00 75.94 123 VAL A N 1
ATOM 992 C CA . VAL A 1 123 ? 2.520 11.232 7.554 1.00 75.94 123 VAL A CA 1
ATOM 993 C C . VAL A 1 123 ? 2.619 9.945 6.733 1.00 75.94 123 VAL A C 1
ATOM 995 O O . VAL A 1 123 ? 3.421 9.875 5.800 1.00 75.94 123 VAL A O 1
ATOM 998 N N . VAL A 1 124 ? 1.797 8.936 7.045 1.00 78.31 124 VAL A N 1
ATOM 999 C CA . VAL A 1 124 ? 1.716 7.692 6.260 1.00 78.31 124 VAL A CA 1
ATOM 1000 C C . VAL A 1 124 ? 1.381 8.004 4.807 1.00 78.31 124 VAL A C 1
ATOM 1002 O O . VAL A 1 124 ? 2.014 7.444 3.907 1.00 78.31 124 VAL A O 1
ATOM 1005 N N . TRP A 1 125 ? 0.403 8.876 4.579 1.00 80.81 125 TRP A N 1
ATOM 1006 C CA . TRP A 1 125 ? -0.031 9.249 3.244 1.00 80.81 125 TRP A CA 1
ATOM 1007 C C . TRP A 1 125 ? 1.037 9.982 2.475 1.00 80.81 125 TRP A C 1
ATOM 1009 O O . TRP A 1 125 ? 1.408 9.535 1.392 1.00 80.81 125 TRP A O 1
ATOM 1019 N N . ARG A 1 126 ? 1.614 11.025 3.065 1.00 82.31 126 ARG A N 1
ATOM 1020 C CA . ARG A 1 126 ? 2.699 11.789 2.452 1.00 82.31 126 ARG A CA 1
ATOM 1021 C C . ARG A 1 126 ? 3.865 10.897 2.028 1.00 82.31 126 ARG A C 1
ATOM 1023 O O . ARG A 1 126 ? 4.373 11.026 0.912 1.00 82.31 126 ARG A O 1
ATOM 1030 N N . ASP A 1 127 ? 4.291 9.986 2.899 1.00 83.25 127 ASP A N 1
ATOM 1031 C CA . ASP A 1 127 ? 5.409 9.089 2.605 1.00 83.25 127 ASP A CA 1
ATOM 1032 C C . ASP A 1 127 ? 5.030 8.077 1.509 1.00 83.25 127 ASP A C 1
ATOM 1034 O O . ASP A 1 127 ? 5.790 7.877 0.559 1.00 83.25 127 ASP A O 1
ATOM 1038 N N . SER A 1 128 ? 3.823 7.506 1.577 1.00 87.25 128 SER A N 1
ATOM 1039 C CA . SER A 1 128 ? 3.324 6.556 0.571 1.00 87.25 128 SER A CA 1
ATOM 1040 C C . SER A 1 128 ? 3.152 7.208 -0.804 1.00 87.25 128 SER A C 1
ATOM 1042 O O . SER A 1 128 ? 3.509 6.598 -1.810 1.00 87.25 128 SER A O 1
ATOM 1044 N N . THR A 1 129 ? 2.687 8.459 -0.856 1.00 86.00 129 THR A N 1
ATOM 1045 C CA . THR A 1 129 ? 2.573 9.269 -2.077 1.00 86.00 129 THR A CA 1
ATOM 1046 C C . THR A 1 129 ? 3.934 9.460 -2.737 1.00 86.00 129 THR A C 1
ATOM 1048 O O . THR A 1 129 ? 4.096 9.186 -3.927 1.00 86.00 129 THR A O 1
ATOM 1051 N N . ARG A 1 130 ? 4.951 9.859 -1.963 1.00 85.56 130 ARG A N 1
ATOM 1052 C CA . ARG A 1 130 ? 6.320 10.040 -2.474 1.00 85.56 130 ARG A CA 1
ATOM 1053 C C . ARG A 1 130 ? 6.908 8.738 -3.014 1.00 85.56 130 ARG A C 1
ATOM 1055 O O . ARG A 1 130 ? 7.520 8.744 -4.080 1.00 85.56 130 ARG A O 1
ATOM 1062 N N . MET A 1 131 ? 6.702 7.627 -2.307 1.00 89.50 131 MET A N 1
ATOM 1063 C CA . MET A 1 131 ? 7.155 6.304 -2.747 1.00 89.50 131 MET A CA 1
ATOM 1064 C C . MET A 1 131 ? 6.455 5.867 -4.038 1.00 89.50 131 MET A C 1
ATOM 1066 O O . MET A 1 131 ? 7.127 5.492 -4.996 1.00 89.50 131 MET A O 1
ATOM 1070 N N . ALA A 1 132 ? 5.123 5.964 -4.095 1.00 90.56 132 ALA A N 1
ATOM 1071 C CA . ALA A 1 132 ? 4.338 5.593 -5.270 1.00 90.56 132 ALA A CA 1
ATOM 1072 C C . ALA A 1 132 ? 4.773 6.378 -6.517 1.00 90.56 132 ALA A C 1
ATOM 1074 O O . ALA A 1 132 ? 4.967 5.799 -7.587 1.00 90.56 132 ALA A O 1
ATOM 1075 N N . LEU A 1 133 ? 5.005 7.681 -6.365 1.00 85.56 133 LEU A N 1
ATOM 107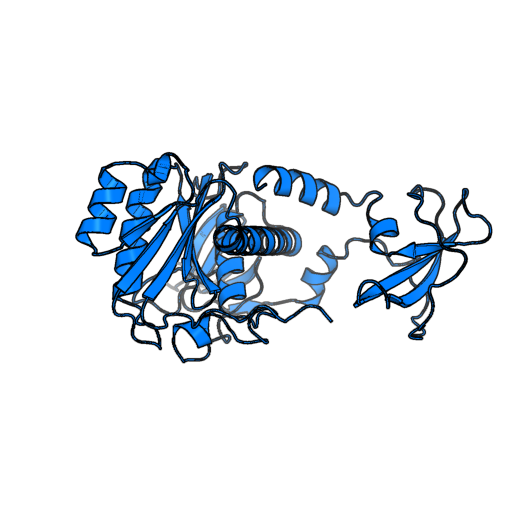6 C CA . LEU A 1 133 ? 5.535 8.538 -7.422 1.00 85.56 133 LEU A CA 1
ATOM 1077 C C . LEU A 1 133 ? 6.919 8.106 -7.895 1.00 85.56 133 LEU A C 1
ATOM 1079 O O . LEU A 1 133 ? 7.137 7.963 -9.098 1.00 85.56 133 LEU A O 1
ATOM 1083 N N . ALA A 1 134 ? 7.843 7.876 -6.960 1.00 85.12 134 ALA A N 1
ATOM 1084 C CA . ALA A 1 134 ? 9.189 7.424 -7.287 1.00 85.12 134 ALA A CA 1
ATOM 1085 C C . ALA A 1 134 ? 9.151 6.111 -8.082 1.00 85.12 134 ALA A C 1
ATOM 1087 O O . ALA A 1 134 ? 9.844 5.982 -9.089 1.00 85.12 134 ALA A O 1
ATOM 1088 N N . TYR A 1 135 ? 8.281 5.175 -7.696 1.00 90.12 135 TYR A N 1
ATOM 1089 C CA . TYR A 1 135 ? 8.091 3.916 -8.411 1.00 90.12 135 TYR A CA 1
ATOM 1090 C C . TYR A 1 135 ? 7.578 4.107 -9.838 1.00 90.12 135 TYR A C 1
ATOM 1092 O O . TYR A 1 135 ? 8.090 3.474 -10.763 1.00 90.12 135 TYR A O 1
ATOM 1100 N N . LEU A 1 136 ? 6.594 4.982 -10.050 1.00 88.12 136 LEU A N 1
ATOM 1101 C CA . LEU A 1 136 ? 6.060 5.267 -11.386 1.00 88.12 136 LEU A CA 1
ATOM 1102 C C . LEU A 1 136 ? 7.114 5.930 -12.284 1.00 88.12 136 LEU A C 1
ATOM 1104 O O . LEU A 1 136 ? 7.308 5.495 -13.417 1.00 88.12 136 LEU A O 1
ATOM 1108 N N . ILE A 1 137 ? 7.858 6.906 -11.755 1.00 83.00 137 ILE A N 1
ATOM 1109 C CA . ILE A 1 137 ? 8.942 7.591 -12.478 1.00 83.00 137 ILE A CA 1
ATOM 1110 C C . ILE A 1 137 ? 10.050 6.601 -12.856 1.00 83.00 137 ILE A C 1
ATOM 1112 O O . ILE A 1 137 ? 10.423 6.495 -14.026 1.00 83.00 137 ILE A O 1
ATOM 1116 N N . GLN A 1 138 ? 10.539 5.832 -11.880 1.00 82.44 138 GLN A N 1
ATOM 1117 C CA . GLN A 1 138 ? 11.606 4.851 -12.072 1.00 82.44 138 GLN A CA 1
ATOM 1118 C C . GLN A 1 138 ? 11.213 3.776 -13.095 1.00 82.44 138 GLN A C 1
ATOM 1120 O O . GLN A 1 138 ? 11.998 3.418 -13.975 1.00 82.44 138 GLN A O 1
ATOM 1125 N N . SER A 1 139 ? 9.984 3.271 -13.006 1.00 86.19 139 SER A N 1
ATOM 1126 C CA . SER A 1 139 ? 9.481 2.243 -13.920 1.00 86.19 139 SER A CA 1
ATOM 1127 C C . SER A 1 139 ? 9.115 2.777 -15.306 1.00 86.19 139 SER A C 1
ATOM 1129 O O . SER A 1 139 ? 9.027 1.994 -16.252 1.00 86.19 139 SER A O 1
ATOM 1131 N N . SER A 1 140 ? 8.930 4.094 -15.440 1.00 86.25 140 SER A N 1
ATOM 1132 C CA . SER A 1 140 ? 8.365 4.745 -16.629 1.00 86.25 140 SER A CA 1
ATOM 1133 C C . SER A 1 140 ? 6.987 4.194 -17.014 1.00 86.25 140 SER A C 1
ATOM 1135 O O . SER A 1 140 ? 6.614 4.181 -18.187 1.00 86.25 140 SER A O 1
ATOM 1137 N N . LEU A 1 141 ? 6.229 3.720 -16.023 1.00 87.88 141 LEU A N 1
ATOM 1138 C CA . LEU A 1 141 ? 4.828 3.363 -16.197 1.00 87.88 141 LEU A CA 1
ATOM 1139 C C . LEU A 1 141 ? 3.964 4.625 -16.177 1.00 87.88 141 LEU A C 1
ATOM 1141 O O . LEU A 1 141 ? 4.279 5.611 -15.514 1.00 87.88 141 LEU A O 1
ATOM 1145 N N . GLN A 1 142 ? 2.847 4.584 -16.899 1.00 88.31 142 GLN A N 1
ATOM 1146 C CA . GLN A 1 142 ? 1.906 5.699 -16.936 1.00 88.31 142 GLN A CA 1
ATOM 1147 C C . GLN A 1 142 ? 1.285 5.948 -15.551 1.00 88.31 142 GLN A C 1
ATOM 1149 O O . GLN A 1 142 ? 1.002 5.008 -14.804 1.00 88.31 142 GLN A O 1
ATOM 1154 N N . TYR A 1 143 ? 0.999 7.212 -15.226 1.00 89.12 143 TYR A N 1
ATOM 1155 C CA . TYR A 1 143 ? 0.494 7.592 -13.901 1.00 89.12 143 TYR A CA 1
ATOM 1156 C C . TYR A 1 143 ? -0.849 6.954 -13.532 1.00 89.12 143 TYR A C 1
ATOM 1158 O O . TYR A 1 143 ? -1.118 6.781 -12.352 1.00 89.12 143 TYR A O 1
ATOM 1166 N N . HIS A 1 144 ? -1.665 6.512 -14.495 1.00 91.69 144 HIS A N 1
ATOM 1167 C CA . HIS A 1 144 ? -2.918 5.807 -14.197 1.00 91.69 144 HIS A CA 1
ATOM 1168 C C . HIS A 1 144 ? -2.705 4.447 -13.484 1.00 91.69 144 HIS A C 1
ATOM 1170 O O . HIS A 1 144 ? -3.648 3.876 -12.945 1.00 91.69 144 HIS A O 1
ATOM 1176 N N . TYR A 1 145 ? -1.477 3.920 -13.400 1.00 94.25 145 TYR A N 1
ATOM 1177 C CA . TYR A 1 145 ? -1.154 2.768 -12.542 1.00 94.25 145 TYR A CA 1
ATOM 1178 C C . TYR A 1 145 ? -0.905 3.141 -11.072 1.00 94.25 145 TYR A C 1
ATOM 1180 O O . TYR A 1 145 ? -0.508 2.281 -10.281 1.00 94.25 145 TYR A O 1
ATOM 1188 N N . TRP A 1 146 ? -1.169 4.390 -10.673 1.00 93.38 146 TRP A N 1
ATOM 1189 C CA . TRP A 1 146 ? -0.972 4.869 -9.307 1.00 93.38 146 TRP A CA 1
ATOM 1190 C C . TRP A 1 146 ? -1.570 3.969 -8.213 1.00 93.38 146 TRP A C 1
ATOM 1192 O O . TRP A 1 146 ? -0.858 3.763 -7.229 1.00 93.38 146 TRP A O 1
ATOM 1202 N N . PRO A 1 147 ? -2.758 3.327 -8.340 1.00 94.81 147 PRO A N 1
ATOM 1203 C CA . PRO A 1 147 ? -3.275 2.508 -7.243 1.00 94.81 147 PRO A CA 1
ATOM 1204 C C . PRO A 1 147 ? -2.330 1.350 -6.897 1.00 94.81 147 PRO A C 1
ATOM 1206 O O . PRO A 1 147 ? -2.100 1.056 -5.727 1.00 94.81 147 PRO A O 1
ATOM 1209 N N . LEU A 1 148 ? -1.720 0.731 -7.914 1.00 95.69 148 LEU A N 1
ATOM 1210 C CA . LEU A 1 148 ? -0.764 -0.367 -7.753 1.00 95.69 148 LEU A CA 1
ATOM 1211 C C . LEU A 1 148 ? 0.519 0.101 -7.063 1.00 95.69 148 LEU A C 1
ATOM 1213 O O . LEU A 1 148 ? 1.035 -0.582 -6.178 1.00 95.69 148 LEU A O 1
ATOM 1217 N N . ALA A 1 149 ? 1.006 1.286 -7.437 1.00 94.62 149 ALA A N 1
ATOM 1218 C CA . ALA A 1 149 ? 2.187 1.884 -6.831 1.00 94.62 149 ALA A CA 1
ATOM 1219 C C . ALA A 1 149 ? 1.965 2.212 -5.343 1.00 94.62 149 ALA A C 1
ATOM 1221 O O . ALA A 1 149 ? 2.854 1.960 -4.533 1.00 94.62 149 ALA A O 1
ATOM 1222 N N . TYR A 1 150 ? 0.772 2.682 -4.959 1.00 94.06 150 TYR A N 1
ATOM 1223 C CA . TYR A 1 150 ? 0.411 2.910 -3.553 1.00 94.06 150 TYR A CA 1
ATOM 1224 C C . TYR A 1 150 ? 0.333 1.618 -2.742 1.00 94.06 150 TYR A C 1
ATOM 1226 O O . TYR A 1 150 ? 0.882 1.551 -1.643 1.00 94.06 150 TYR A O 1
ATOM 1234 N N . HIS A 1 151 ? -0.306 0.575 -3.280 1.00 94.38 151 HIS A N 1
ATOM 1235 C CA . HIS A 1 151 ? -0.330 -0.738 -2.623 1.00 94.38 151 HIS A CA 1
ATOM 1236 C C . HIS A 1 151 ? 1.082 -1.279 -2.413 1.00 94.38 151 HIS A C 1
ATOM 1238 O O . HIS A 1 151 ? 1.411 -1.766 -1.330 1.00 94.38 151 HIS A O 1
ATOM 1244 N N . HIS A 1 152 ? 1.950 -1.132 -3.417 1.00 94.81 152 HIS A N 1
ATOM 1245 C CA . HIS A 1 152 ? 3.352 -1.500 -3.279 1.00 94.81 152 HIS A CA 1
ATOM 1246 C C . HIS A 1 152 ? 4.065 -0.652 -2.212 1.00 94.81 152 HIS A C 1
ATOM 1248 O O . HIS A 1 152 ? 4.740 -1.215 -1.353 1.00 94.81 152 HIS A O 1
ATOM 1254 N N . ALA A 1 153 ? 3.860 0.668 -2.196 1.00 93.94 153 ALA A N 1
ATOM 1255 C CA . ALA A 1 153 ? 4.444 1.570 -1.203 1.00 93.94 153 ALA A CA 1
ATOM 1256 C C . ALA A 1 153 ? 4.048 1.208 0.231 1.00 93.94 153 ALA A C 1
ATOM 1258 O O . ALA A 1 153 ? 4.920 1.081 1.090 1.00 93.94 153 ALA A O 1
ATOM 1259 N N . VAL A 1 154 ? 2.761 0.964 0.485 1.00 92.94 154 VAL A N 1
ATOM 1260 C CA . VAL A 1 154 ? 2.276 0.550 1.809 1.00 92.94 154 VAL A CA 1
ATOM 1261 C C . VAL A 1 154 ? 2.858 -0.806 2.210 1.00 92.94 154 VAL A C 1
ATOM 1263 O O . VAL A 1 154 ? 3.270 -0.975 3.358 1.00 92.94 154 VAL A O 1
ATOM 1266 N N . ASN A 1 155 ? 2.979 -1.753 1.275 1.00 91.75 155 ASN A N 1
ATOM 1267 C CA . ASN A 1 155 ? 3.624 -3.037 1.547 1.00 91.75 155 ASN A CA 1
ATOM 1268 C C . ASN A 1 155 ? 5.101 -2.873 1.950 1.00 91.75 155 ASN A C 1
ATOM 1270 O O . ASN A 1 155 ? 5.524 -3.425 2.966 1.00 91.75 155 ASN A O 1
ATOM 1274 N N . ILE A 1 156 ? 5.879 -2.076 1.209 1.00 92.94 156 ILE A N 1
ATOM 1275 C CA . ILE A 1 156 ? 7.280 -1.783 1.553 1.00 92.94 156 ILE A CA 1
ATOM 1276 C C . ILE A 1 156 ? 7.367 -1.071 2.903 1.00 92.94 156 ILE A C 1
ATOM 1278 O O . ILE A 1 156 ? 8.152 -1.463 3.763 1.00 92.94 156 ILE A O 1
ATOM 1282 N N . ARG A 1 157 ? 6.514 -0.072 3.134 1.00 92.12 157 ARG A N 1
ATOM 1283 C CA . ARG A 1 157 ? 6.453 0.676 4.391 1.00 92.12 157 ARG A CA 1
ATOM 1284 C C . ARG A 1 157 ? 6.172 -0.235 5.588 1.00 92.12 157 ARG A C 1
ATOM 1286 O O . ARG A 1 157 ? 6.806 -0.075 6.629 1.00 92.12 157 ARG A O 1
ATOM 1293 N N . ASN A 1 158 ? 5.242 -1.180 5.456 1.00 92.81 158 ASN A N 1
ATOM 1294 C CA . ASN A 1 158 ? 4.905 -2.133 6.515 1.00 92.81 158 ASN A CA 1
ATOM 1295 C C . ASN A 1 158 ? 6.028 -3.144 6.792 1.00 92.81 158 ASN A C 1
ATOM 1297 O O . ASN A 1 158 ? 6.073 -3.716 7.880 1.00 92.81 158 ASN A O 1
ATOM 1301 N N . THR A 1 159 ? 6.926 -3.366 5.833 1.00 91.44 159 THR A N 1
ATOM 1302 C CA . THR A 1 159 ? 7.986 -4.383 5.902 1.00 91.44 159 THR A CA 1
ATOM 1303 C C . THR A 1 159 ? 9.393 -3.805 6.072 1.00 91.44 159 THR A C 1
ATOM 1305 O O . THR A 1 159 ? 10.348 -4.562 6.225 1.00 91.44 159 THR A O 1
ATOM 1308 N N . THR A 1 160 ? 9.520 -2.477 6.135 1.00 89.50 160 THR A N 1
ATOM 1309 C CA . THR A 1 160 ? 10.792 -1.757 6.287 1.00 89.50 160 THR A CA 1
ATOM 1310 C C . THR A 1 160 ? 10.894 -1.096 7.672 1.00 89.50 160 THR A C 1
ATOM 1312 O O . THR A 1 160 ? 9.884 -0.600 8.184 1.00 89.50 160 THR A O 1
ATOM 1315 N N . PRO A 1 161 ? 12.089 -1.058 8.297 1.00 90.06 161 PRO A N 1
ATOM 1316 C CA . PRO A 1 161 ? 12.333 -0.338 9.548 1.00 90.06 161 PRO A CA 1
ATOM 1317 C C . PRO A 1 161 ? 11.925 1.137 9.496 1.00 90.06 161 PRO A C 1
ATOM 1319 O O . PRO A 1 161 ? 12.223 1.833 8.526 1.00 90.06 161 PRO A O 1
ATOM 1322 N N . GLN A 1 162 ? 11.302 1.645 10.563 1.00 83.69 162 GLN A N 1
ATOM 1323 C CA . GLN A 1 162 ? 10.898 3.055 10.651 1.00 83.69 162 GLN A CA 1
ATOM 1324 C C . GLN A 1 162 ? 11.600 3.773 11.803 1.00 83.69 162 GLN A C 1
ATOM 1326 O O . GLN A 1 162 ? 11.622 3.291 12.937 1.00 83.69 162 GLN A O 1
ATOM 1331 N N . ARG A 1 163 ? 12.146 4.966 11.527 1.00 84.38 163 ARG A N 1
ATOM 1332 C CA . ARG A 1 163 ? 12.916 5.756 12.505 1.00 84.38 163 ARG A CA 1
ATOM 1333 C C . ARG A 1 163 ? 12.108 6.076 13.765 1.00 84.38 163 ARG A C 1
ATOM 1335 O O . ARG A 1 163 ? 12.623 5.900 14.864 1.00 84.38 163 ARG A O 1
ATOM 1342 N N . HIS A 1 164 ? 10.844 6.488 13.634 1.00 82.50 164 HIS A N 1
ATOM 1343 C CA . HIS A 1 164 ? 9.990 6.815 14.791 1.00 82.50 164 HIS A CA 1
ATOM 1344 C C . HIS A 1 164 ? 9.601 5.595 15.636 1.00 82.50 164 HIS A C 1
ATOM 1346 O O . HIS A 1 164 ? 9.056 5.762 16.721 1.00 82.50 164 HIS A O 1
ATOM 1352 N N . LEU A 1 165 ? 9.886 4.380 15.159 1.00 84.81 165 LEU A N 1
ATOM 1353 C CA . LEU A 1 165 ? 9.708 3.128 15.898 1.00 84.81 165 LEU A CA 1
ATOM 1354 C C . LEU A 1 165 ? 11.024 2.607 16.482 1.00 84.81 165 LEU A C 1
ATOM 1356 O O . LEU A 1 165 ? 11.098 1.437 16.851 1.00 84.81 165 LEU A O 1
ATOM 1360 N N . GLY A 1 166 ? 12.082 3.425 16.516 1.00 86.38 166 GLY A N 1
ATOM 1361 C CA . GLY A 1 166 ? 13.413 2.970 16.921 1.00 86.38 166 GLY A CA 1
ATOM 1362 C C . GLY A 1 166 ? 13.980 1.921 15.963 1.00 86.38 166 GLY A C 1
ATOM 1363 O O . GLY A 1 166 ? 14.608 0.969 16.406 1.00 86.38 166 GLY A O 1
ATOM 1364 N N . TYR A 1 167 ? 13.708 2.069 14.660 1.00 89.38 167 TYR A N 1
ATOM 1365 C CA . TYR A 1 167 ? 14.083 1.121 13.603 1.00 89.38 167 TYR A CA 1
ATOM 1366 C C . TYR A 1 167 ? 13.443 -0.272 13.724 1.00 89.38 167 TYR A C 1
ATOM 1368 O O . TYR A 1 167 ? 13.909 -1.233 13.116 1.00 89.38 167 TYR A O 1
ATOM 1376 N N . ASN A 1 168 ? 12.319 -0.383 14.433 1.00 89.06 168 ASN A N 1
ATOM 1377 C CA . ASN A 1 168 ? 11.471 -1.568 14.350 1.00 89.06 168 ASN A CA 1
ATOM 1378 C C . ASN A 1 168 ? 10.634 -1.577 13.059 1.00 89.06 168 ASN A C 1
ATOM 1380 O O . ASN A 1 168 ? 10.329 -0.532 12.476 1.00 89.06 168 ASN A O 1
ATOM 1384 N N . ILE A 1 169 ? 10.249 -2.780 12.628 1.00 92.00 169 ILE A N 1
ATOM 1385 C CA . ILE A 1 169 ? 9.446 -3.024 11.424 1.00 92.00 169 ILE A CA 1
ATOM 1386 C C . ILE A 1 169 ? 7.963 -3.145 11.820 1.00 92.00 169 ILE A C 1
ATOM 1388 O O . ILE A 1 169 ? 7.654 -3.980 12.675 1.00 92.00 169 ILE A O 1
ATOM 1392 N N . PRO A 1 170 ? 7.031 -2.397 11.195 1.00 93.38 170 PRO A N 1
ATOM 1393 C CA . PRO A 1 170 ? 5.605 -2.456 11.531 1.00 93.38 170 PRO A CA 1
ATOM 1394 C C . PRO A 1 170 ? 5.000 -3.864 11.494 1.00 93.38 170 PRO A C 1
ATOM 1396 O O . PRO A 1 170 ? 4.276 -4.236 12.411 1.00 93.38 170 PRO A O 1
ATOM 1399 N N . HIS A 1 171 ? 5.324 -4.672 10.477 1.00 93.94 171 HIS A N 1
ATOM 1400 C CA . HIS A 1 171 ? 4.889 -6.070 10.388 1.00 93.94 171 HIS A CA 1
ATOM 1401 C C . HIS A 1 171 ? 5.352 -6.893 11.596 1.00 93.94 171 HIS A C 1
ATOM 1403 O O . HIS A 1 171 ? 4.561 -7.614 12.199 1.00 93.94 171 HIS A O 1
ATOM 1409 N N . SER A 1 172 ? 6.622 -6.763 11.983 1.00 93.25 172 SER A N 1
ATOM 1410 C CA . SER A 1 172 ? 7.186 -7.492 13.122 1.00 93.25 172 SER A CA 1
ATOM 1411 C C . SER A 1 172 ? 6.566 -7.069 14.447 1.00 93.25 172 SER A C 1
ATOM 1413 O O . SER A 1 172 ? 6.333 -7.914 15.308 1.00 93.25 172 SER A O 1
ATOM 1415 N N . LEU A 1 173 ? 6.266 -5.777 14.606 1.00 94.19 173 LEU A N 1
AT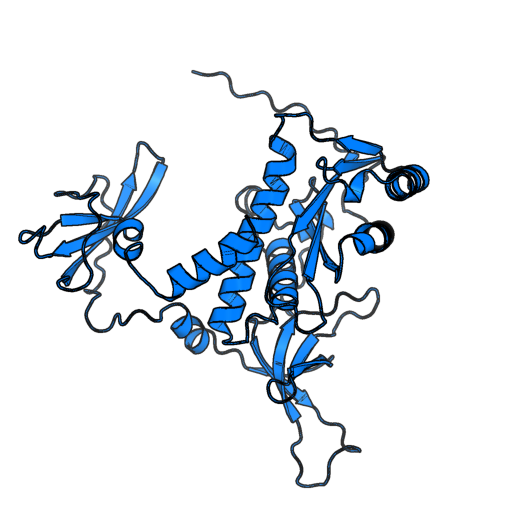OM 1416 C CA . LEU A 1 173 ? 5.538 -5.276 15.770 1.00 94.19 173 LEU A CA 1
ATOM 1417 C C . LEU A 1 173 ? 4.103 -5.815 15.799 1.00 94.19 173 LEU A C 1
ATOM 1419 O O . LEU A 1 173 ? 3.646 -6.255 16.848 1.00 94.19 173 LEU A O 1
ATOM 1423 N N . ALA A 1 174 ? 3.426 -5.826 14.649 1.00 93.38 174 ALA A N 1
ATOM 1424 C CA . ALA A 1 174 ? 2.046 -6.276 14.526 1.00 93.38 174 ALA A CA 1
ATOM 1425 C C . ALA A 1 174 ? 1.887 -7.781 14.772 1.00 93.38 174 ALA A C 1
ATOM 1427 O O . ALA A 1 174 ? 1.005 -8.174 15.524 1.00 93.38 174 ALA A O 1
ATOM 1428 N N . PHE A 1 175 ? 2.723 -8.624 14.164 1.00 93.81 175 PHE A N 1
ATOM 1429 C CA . PHE A 1 175 ? 2.500 -10.078 14.108 1.00 93.81 175 PHE A CA 1
ATOM 1430 C C . PHE A 1 175 ? 3.558 -10.902 14.845 1.00 93.81 175 PHE A C 1
ATOM 1432 O O . PHE A 1 175 ? 3.502 -12.129 14.841 1.00 93.81 175 PHE A O 1
ATOM 1439 N N . GLY A 1 176 ? 4.562 -10.259 15.445 1.00 91.75 176 GLY A N 1
ATOM 1440 C CA . GLY A 1 176 ? 5.620 -10.939 16.196 1.00 91.75 176 GLY A CA 1
ATOM 1441 C C . GLY A 1 176 ? 6.584 -11.768 15.345 1.00 91.75 176 GLY A C 1
ATOM 1442 O O . GLY A 1 176 ? 7.421 -12.473 15.901 1.00 91.75 176 GLY A O 1
ATOM 1443 N N . SER A 1 177 ? 6.495 -11.670 14.018 1.00 90.94 177 SER A N 1
ATOM 1444 C CA . SER A 1 177 ? 7.347 -12.374 13.060 1.00 90.94 177 SER A CA 1
ATOM 1445 C C . SER A 1 177 ? 7.922 -11.411 12.025 1.00 90.94 177 SER A C 1
ATOM 1447 O O . SER A 1 177 ? 7.280 -10.434 11.624 1.00 90.94 177 SER A O 1
ATOM 1449 N N . LEU A 1 178 ? 9.155 -11.685 11.593 1.00 89.19 178 LEU A N 1
ATOM 1450 C CA . LEU A 1 178 ? 9.783 -10.927 10.516 1.00 89.19 178 LEU A CA 1
ATOM 1451 C C . LEU A 1 178 ? 9.004 -11.136 9.208 1.00 89.19 178 LEU A C 1
ATOM 1453 O O . LEU A 1 178 ? 8.584 -12.261 8.929 1.00 89.19 178 LEU A O 1
ATOM 1457 N N . PRO A 1 179 ? 8.813 -10.082 8.397 1.00 87.19 179 PRO A N 1
ATOM 1458 C CA . PRO A 1 179 ? 8.207 -10.239 7.084 1.00 87.19 179 PRO A CA 1
ATOM 1459 C C . PRO A 1 179 ? 9.125 -11.040 6.153 1.00 87.19 179 PRO A C 1
ATOM 1461 O O . PRO A 1 179 ? 10.347 -10.881 6.175 1.00 87.19 179 PRO A O 1
ATOM 1464 N N . ASP A 1 180 ? 8.535 -11.857 5.283 1.00 84.62 180 ASP A N 1
ATOM 1465 C CA . ASP A 1 180 ? 9.270 -12.513 4.201 1.00 84.62 180 ASP A CA 1
ATOM 1466 C C . ASP A 1 180 ? 9.605 -11.503 3.092 1.00 84.62 180 ASP A C 1
ATOM 1468 O O . ASP A 1 180 ? 8.764 -11.141 2.264 1.00 84.62 180 ASP A O 1
ATOM 1472 N N . LEU A 1 181 ? 10.861 -11.056 3.068 1.00 86.88 181 LEU A N 1
ATOM 1473 C CA . LEU A 1 181 ? 11.367 -10.120 2.065 1.00 86.88 181 LEU A CA 1
ATOM 1474 C C . LEU A 1 181 ? 11.817 -10.807 0.768 1.00 86.88 181 LEU A C 1
ATOM 1476 O O . LEU A 1 181 ? 12.057 -10.119 -0.223 1.00 86.88 181 LEU A O 1
ATOM 1480 N N . SER A 1 182 ? 11.879 -12.145 0.714 1.00 84.81 182 SER A N 1
ATOM 1481 C CA . SER A 1 182 ? 12.352 -12.891 -0.468 1.00 84.81 182 SER A CA 1
ATOM 1482 C C . SER A 1 182 ? 11.488 -12.665 -1.711 1.00 84.81 182 SER A C 1
ATOM 1484 O O . SER A 1 182 ? 11.898 -12.960 -2.839 1.00 84.81 182 SER A O 1
ATOM 1486 N N . ARG A 1 183 ? 10.281 -12.125 -1.514 1.00 81.50 183 ARG A N 1
ATOM 1487 C CA . ARG A 1 183 ? 9.284 -11.861 -2.550 1.00 81.50 183 ARG A CA 1
ATOM 1488 C C . ARG A 1 183 ? 9.177 -10.394 -2.937 1.00 81.50 183 ARG A C 1
ATOM 1490 O O . ARG A 1 183 ? 8.522 -10.116 -3.939 1.00 81.50 183 ARG A O 1
ATOM 1497 N N . VAL A 1 184 ? 9.814 -9.489 -2.197 1.00 87.38 184 VAL A N 1
ATOM 1498 C CA . VAL A 1 184 ? 9.874 -8.074 -2.565 1.00 87.38 184 VAL A CA 1
ATOM 1499 C C . VAL A 1 184 ? 10.637 -7.951 -3.879 1.00 87.38 184 VAL A C 1
ATOM 1501 O O . VAL A 1 184 ? 11.714 -8.521 -4.044 1.00 87.38 184 VAL A O 1
ATOM 1504 N N . ARG A 1 185 ? 10.042 -7.247 -4.836 1.00 92.00 185 ARG A N 1
ATOM 1505 C CA . ARG A 1 185 ? 10.631 -6.968 -6.146 1.00 92.00 185 ARG A CA 1
ATOM 1506 C C . ARG A 1 185 ? 10.608 -5.477 -6.409 1.00 92.00 185 ARG A C 1
ATOM 1508 O O . ARG A 1 185 ? 9.748 -4.775 -5.872 1.00 92.00 185 ARG A O 1
ATOM 1515 N N . ILE A 1 186 ? 11.515 -5.016 -7.259 1.00 91.88 186 ILE A N 1
ATOM 1516 C CA . ILE A 1 186 ? 11.550 -3.626 -7.702 1.00 91.88 186 ILE A CA 1
ATOM 1517 C C . ILE A 1 186 ? 10.317 -3.343 -8.562 1.00 91.88 186 ILE A C 1
ATOM 1519 O O . ILE A 1 186 ? 10.091 -3.999 -9.580 1.00 91.88 186 ILE A O 1
ATOM 1523 N N . PHE A 1 187 ? 9.513 -2.355 -8.169 1.00 93.56 187 PHE A N 1
ATOM 1524 C CA . PHE A 1 187 ? 8.333 -1.951 -8.928 1.00 93.56 187 PHE A CA 1
ATOM 1525 C C . PHE A 1 187 ? 8.680 -1.623 -10.389 1.00 93.56 187 PHE A C 1
ATOM 1527 O O . PHE A 1 187 ? 9.607 -0.870 -10.675 1.00 93.56 187 PHE A O 1
ATOM 1534 N N . GLY A 1 188 ? 7.930 -2.202 -11.327 1.00 93.62 188 GLY A N 1
ATOM 1535 C CA . GLY A 1 188 ? 8.137 -2.047 -12.765 1.00 93.62 188 GLY A CA 1
ATOM 1536 C C . GLY A 1 188 ? 9.298 -2.846 -13.358 1.00 93.62 188 GLY A C 1
ATOM 1537 O O . GLY A 1 188 ? 9.586 -2.694 -14.550 1.00 93.62 188 GLY A O 1
ATOM 1538 N N . CYS A 1 189 ? 9.971 -3.706 -12.584 1.00 93.44 189 CYS A N 1
ATOM 1539 C CA . CYS A 1 189 ? 10.980 -4.603 -13.142 1.00 93.44 189 CYS A CA 1
ATOM 1540 C C . CYS A 1 189 ? 10.383 -5.549 -14.191 1.00 93.44 189 CYS A C 1
ATOM 1542 O O . CYS A 1 189 ? 9.179 -5.836 -14.202 1.00 93.44 189 CYS A O 1
ATOM 1544 N N . THR A 1 190 ? 11.234 -5.999 -15.113 1.00 93.94 190 THR A N 1
ATOM 1545 C CA . THR A 1 190 ? 10.825 -6.958 -16.137 1.00 93.94 190 THR A CA 1
ATOM 1546 C C . THR A 1 190 ? 10.551 -8.306 -15.473 1.00 93.94 190 THR A C 1
ATOM 1548 O O . THR A 1 190 ? 11.348 -8.788 -14.668 1.00 93.94 190 THR A O 1
ATOM 1551 N N . ALA A 1 191 ? 9.434 -8.927 -15.828 1.00 94.69 191 ALA A N 1
ATOM 1552 C CA . ALA A 1 191 ? 9.029 -10.239 -15.356 1.00 94.69 191 ALA A CA 1
ATOM 1553 C C . ALA A 1 191 ? 8.636 -11.117 -16.547 1.00 94.69 191 ALA A C 1
ATOM 1555 O O . ALA A 1 191 ? 7.840 -10.704 -17.383 1.00 94.69 191 ALA A O 1
ATOM 1556 N N . PHE A 1 192 ? 9.157 -12.337 -16.607 1.00 93.94 192 PHE A N 1
ATOM 1557 C CA . PHE A 1 192 ? 8.832 -13.322 -17.632 1.00 93.94 192 PHE A CA 1
ATOM 1558 C C . PHE A 1 192 ? 7.872 -14.360 -17.057 1.00 93.94 192 PHE A C 1
ATOM 1560 O O . PHE A 1 192 ? 8.221 -15.098 -16.132 1.00 93.94 192 PHE A O 1
ATOM 1567 N N . ALA A 1 193 ? 6.654 -14.410 -17.591 1.00 92.06 193 ALA A N 1
ATOM 1568 C CA . ALA A 1 193 ? 5.640 -15.386 -17.209 1.00 92.06 193 ALA A CA 1
ATOM 1569 C C . ALA A 1 193 ? 5.573 -16.518 -18.235 1.00 92.06 193 ALA A C 1
ATOM 1571 O O . ALA A 1 193 ? 5.420 -16.261 -19.425 1.00 92.06 193 ALA A O 1
ATOM 1572 N N . TRP A 1 194 ? 5.660 -17.768 -17.781 1.00 87.19 194 TRP A N 1
ATOM 1573 C CA . TRP A 1 194 ? 5.631 -18.933 -18.665 1.00 87.19 194 TRP A CA 1
ATOM 1574 C C . TRP A 1 194 ? 4.280 -19.093 -19.381 1.00 87.19 194 TRP A C 1
ATOM 1576 O O . TRP A 1 194 ? 3.221 -18.970 -18.760 1.00 87.19 194 TRP A O 1
ATOM 1586 N N . ILE A 1 195 ? 4.331 -19.387 -20.682 1.00 84.69 195 ILE A N 1
ATOM 1587 C CA . ILE A 1 195 ? 3.164 -19.684 -21.524 1.00 84.69 195 ILE A CA 1
ATOM 1588 C C . ILE A 1 195 ? 2.953 -21.192 -21.529 1.00 84.69 195 ILE A C 1
ATOM 1590 O O . ILE A 1 195 ? 3.874 -21.918 -21.896 1.00 84.69 195 ILE A O 1
ATOM 1594 N N . HIS A 1 196 ? 1.758 -21.655 -21.156 1.00 81.56 196 HIS A N 1
ATOM 1595 C CA . HIS A 1 196 ? 1.442 -23.085 -21.175 1.00 81.56 196 HIS A CA 1
ATOM 1596 C C . HIS A 1 196 ? 1.586 -23.677 -22.578 1.00 81.56 196 HIS A C 1
ATOM 1598 O O . HIS A 1 196 ? 1.228 -23.021 -23.555 1.00 81.56 196 HIS A O 1
ATOM 1604 N N . ASP A 1 197 ? 2.078 -24.914 -22.662 1.00 78.38 197 ASP A N 1
ATOM 1605 C CA . ASP A 1 197 ? 2.339 -25.614 -23.926 1.00 78.38 197 ASP A CA 1
ATOM 1606 C C . ASP A 1 197 ? 1.095 -25.655 -24.826 1.00 78.38 197 ASP A C 1
ATOM 1608 O O . ASP A 1 197 ? 1.191 -25.370 -26.012 1.00 78.38 197 ASP A O 1
ATOM 1612 N N . ASP A 1 198 ? -0.084 -25.874 -24.241 1.00 83.12 198 ASP A N 1
ATOM 1613 C CA . ASP A 1 198 ? -1.374 -25.878 -24.954 1.00 83.12 198 ASP A CA 1
ATOM 1614 C C . ASP A 1 198 ? -1.726 -24.544 -25.639 1.00 83.12 198 ASP A C 1
ATOM 1616 O O . ASP A 1 198 ? -2.542 -24.512 -26.557 1.00 83.12 198 ASP A O 1
ATOM 1620 N N . ASN A 1 199 ? -1.118 -23.438 -25.202 1.00 78.94 199 ASN A N 1
ATOM 1621 C CA . ASN A 1 199 ? -1.363 -22.094 -25.729 1.00 78.94 199 ASN A CA 1
ATOM 1622 C C . ASN A 1 199 ? -0.262 -21.622 -26.688 1.00 78.94 199 ASN A C 1
ATOM 1624 O O . ASN A 1 199 ? -0.225 -20.438 -27.027 1.00 78.94 199 ASN A O 1
ATOM 1628 N N . ARG A 1 200 ? 0.654 -22.510 -27.099 1.00 79.44 200 ARG A N 1
ATOM 1629 C CA . ARG A 1 200 ? 1.777 -22.161 -27.972 1.00 79.44 200 ARG A CA 1
ATOM 1630 C C . ARG A 1 200 ? 2.101 -23.277 -28.964 1.00 79.44 200 ARG A C 1
ATOM 1632 O O . ARG A 1 200 ? 2.029 -24.463 -28.661 1.00 79.44 200 ARG A O 1
ATOM 1639 N N . LYS A 1 201 ? 2.510 -22.909 -30.172 1.00 81.56 201 LYS A N 1
ATOM 1640 C CA . LYS A 1 201 ? 3.093 -23.836 -31.151 1.00 81.56 201 LYS A CA 1
ATOM 1641 C C . LYS A 1 201 ? 4.575 -24.063 -30.842 1.00 81.56 201 LYS A C 1
ATOM 1643 O O . LYS A 1 201 ? 5.188 -23.366 -30.040 1.00 81.56 201 LYS A O 1
ATOM 1648 N N . LYS A 1 202 ? 5.190 -25.046 -31.511 1.00 77.62 202 LYS A N 1
ATOM 1649 C CA . LYS A 1 202 ? 6.575 -25.495 -31.251 1.00 77.62 202 LYS A CA 1
ATOM 1650 C C . LYS A 1 202 ? 7.639 -24.381 -31.316 1.00 77.62 202 LYS A C 1
ATOM 1652 O O . LYS A 1 202 ? 8.666 -24.509 -30.652 1.00 77.62 202 LYS A O 1
ATOM 1657 N N . LEU A 1 203 ? 7.410 -23.340 -32.119 1.00 85.81 203 LEU A N 1
ATOM 1658 C CA . LEU A 1 203 ? 8.328 -22.210 -32.325 1.00 85.81 203 LEU A CA 1
ATOM 1659 C C . LEU A 1 203 ? 7.831 -20.892 -31.715 1.00 85.81 203 LEU A C 1
ATOM 1661 O O . LEU A 1 203 ? 8.502 -19.878 -31.874 1.00 85.81 203 LEU A O 1
ATOM 1665 N N . ASP A 1 204 ? 6.682 -20.899 -31.040 1.00 84.12 204 ASP A N 1
ATOM 1666 C CA . ASP A 1 204 ? 6.160 -19.704 -30.384 1.00 84.12 204 ASP A CA 1
ATOM 1667 C C . ASP A 1 204 ? 6.974 -19.394 -29.118 1.00 84.12 204 ASP A C 1
ATOM 1669 O O . ASP A 1 204 ? 7.608 -20.275 -28.516 1.00 84.12 204 ASP A O 1
ATOM 1673 N N . ASP A 1 205 ? 6.919 -18.133 -28.691 1.00 84.06 205 ASP A N 1
ATOM 1674 C CA . ASP A 1 205 ? 7.558 -17.690 -27.460 1.00 84.06 205 ASP A CA 1
ATOM 1675 C C . ASP A 1 205 ? 7.105 -18.534 -26.262 1.00 84.06 205 ASP A C 1
ATOM 1677 O O . ASP A 1 205 ? 5.938 -18.901 -26.098 1.00 84.06 205 ASP A O 1
ATOM 1681 N N . ARG A 1 206 ? 8.060 -18.849 -25.385 1.00 85.19 206 ARG A N 1
ATOM 1682 C CA . ARG A 1 206 ? 7.812 -19.685 -24.199 1.00 85.19 206 ARG A CA 1
ATOM 1683 C C . ARG A 1 206 ? 7.410 -18.881 -22.969 1.00 85.19 206 ARG A C 1
ATOM 1685 O O . ARG A 1 206 ? 6.972 -19.465 -21.975 1.00 85.19 206 ARG A O 1
ATOM 1692 N N . ALA A 1 207 ? 7.576 -17.563 -23.016 1.00 88.94 207 ALA A N 1
ATOM 1693 C CA . ALA A 1 207 ? 7.236 -16.664 -21.929 1.00 88.94 207 ALA A CA 1
ATOM 1694 C C . ALA A 1 207 ? 6.742 -15.314 -22.457 1.00 88.94 207 ALA A C 1
ATOM 1696 O O . ALA A 1 207 ? 7.249 -14.819 -23.458 1.00 88.94 207 ALA A O 1
ATOM 1697 N N . LEU A 1 208 ? 5.795 -14.701 -21.746 1.00 90.62 208 LEU A N 1
ATOM 1698 C CA . LEU A 1 208 ? 5.449 -13.296 -21.941 1.00 90.62 208 LEU A CA 1
ATOM 1699 C C . LEU A 1 208 ? 6.372 -12.416 -21.108 1.00 90.62 208 LEU A C 1
ATOM 1701 O O . LEU A 1 208 ? 6.479 -12.611 -19.895 1.00 90.62 208 LEU A O 1
ATOM 1705 N N . GLU A 1 209 ? 6.954 -11.403 -21.744 1.00 93.94 209 GLU A N 1
ATOM 1706 C CA . GLU A 1 209 ? 7.561 -10.278 -21.041 1.00 93.94 209 GLU A CA 1
ATOM 1707 C C . GLU A 1 209 ? 6.471 -9.343 -20.493 1.00 93.94 209 GLU A C 1
ATOM 1709 O O . GLU A 1 209 ? 5.596 -8.871 -21.219 1.00 93.94 209 GLU A O 1
ATOM 1714 N N . LEU A 1 210 ? 6.521 -9.079 -19.191 1.00 95.69 210 LEU A N 1
ATOM 1715 C CA . LEU A 1 210 ? 5.569 -8.275 -18.432 1.00 95.69 210 LEU A CA 1
ATOM 1716 C C . LEU A 1 210 ? 6.319 -7.355 -17.456 1.00 95.69 210 LEU A C 1
ATOM 1718 O O . LEU A 1 210 ? 7.536 -7.447 -17.286 1.00 95.69 210 LEU A O 1
ATOM 1722 N N . ARG A 1 211 ? 5.588 -6.469 -16.778 1.00 95.69 211 ARG A N 1
ATOM 1723 C CA . ARG A 1 211 ? 6.116 -5.592 -15.723 1.00 95.69 211 ARG A CA 1
ATOM 1724 C C . ARG A 1 211 ? 5.540 -5.974 -14.373 1.00 95.69 211 ARG A C 1
ATOM 1726 O O . ARG A 1 211 ? 4.328 -6.100 -14.241 1.00 95.69 211 ARG A O 1
ATOM 1733 N N . TYR A 1 212 ? 6.386 -6.137 -13.365 1.00 95.81 212 TYR A N 1
ATOM 1734 C CA . TYR A 1 212 ? 5.925 -6.331 -11.994 1.00 95.81 212 TYR A CA 1
ATOM 1735 C C . TYR A 1 212 ? 5.261 -5.062 -11.455 1.00 95.81 212 TYR A C 1
ATOM 1737 O O . TYR A 1 212 ? 5.839 -3.984 -11.535 1.00 95.81 212 TYR A O 1
ATOM 1745 N N . VAL A 1 213 ? 4.063 -5.184 -10.885 1.00 95.50 213 VAL A N 1
ATOM 1746 C CA . VAL A 1 213 ? 3.291 -4.042 -10.362 1.00 95.50 213 VAL A CA 1
ATOM 1747 C C . VAL A 1 213 ? 2.700 -4.304 -8.974 1.00 95.50 213 VAL A C 1
ATOM 1749 O O . VAL A 1 213 ? 1.787 -3.610 -8.544 1.00 95.50 213 VAL A O 1
ATOM 1752 N N . GLY A 1 214 ? 3.217 -5.295 -8.244 1.00 92.50 214 GLY A N 1
ATOM 1753 C CA . GLY A 1 214 ? 2.832 -5.550 -6.855 1.00 92.50 214 GLY A CA 1
ATOM 1754 C C . GLY A 1 214 ? 2.406 -6.986 -6.577 1.00 92.50 214 GLY A C 1
ATOM 1755 O O . GLY A 1 214 ? 2.607 -7.904 -7.373 1.00 92.50 214 GLY A O 1
ATOM 1756 N N . HIS A 1 215 ? 1.783 -7.180 -5.422 1.00 87.06 215 HIS A N 1
ATOM 1757 C CA . HIS A 1 215 ? 1.2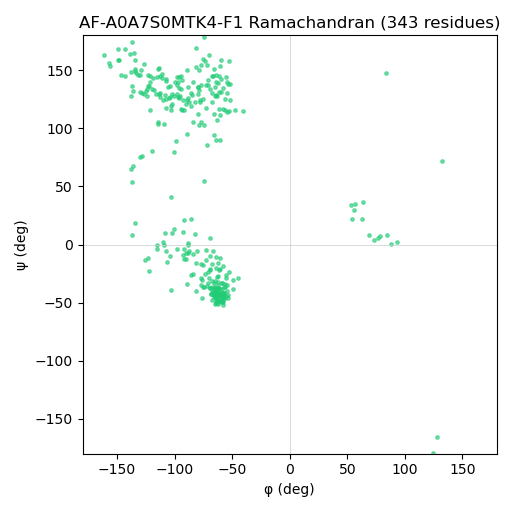45 -8.464 -4.989 1.00 87.06 215 HIS A CA 1
ATOM 1758 C C . HIS A 1 215 ? -0.269 -8.393 -4.914 1.00 87.06 215 HIS A C 1
ATOM 1760 O O . HIS A 1 215 ? -0.840 -7.337 -4.648 1.00 87.06 215 HIS A O 1
ATOM 1766 N N . LYS A 1 216 ? -0.922 -9.536 -5.114 1.00 78.44 216 LYS A N 1
ATOM 1767 C CA . LYS A 1 216 ? -2.339 -9.628 -4.802 1.00 78.44 216 LYS A CA 1
ATOM 1768 C C . LYS A 1 216 ? -2.506 -9.880 -3.309 1.00 78.44 216 LYS A C 1
ATOM 1770 O O . LYS A 1 216 ? -2.035 -10.894 -2.798 1.00 78.44 216 LYS A O 1
ATOM 1775 N N . ASP A 1 217 ? -3.236 -8.992 -2.650 1.00 64.69 217 ASP A N 1
ATOM 1776 C CA . ASP A 1 217 ? -3.758 -9.220 -1.308 1.00 64.69 217 ASP A CA 1
ATOM 1777 C C . ASP A 1 217 ? -4.888 -10.258 -1.383 1.00 64.69 217 ASP A C 1
ATOM 1779 O O . ASP A 1 217 ? -6.063 -9.918 -1.520 1.00 64.69 217 ASP A O 1
ATOM 1783 N N . LEU A 1 218 ? -4.550 -11.549 -1.351 1.00 48.31 218 LEU A N 1
ATOM 1784 C CA . LEU A 1 218 ? -5.537 -12.611 -1.166 1.00 48.31 218 LEU A CA 1
ATOM 1785 C C . LEU A 1 218 ? -5.224 -13.453 0.060 1.00 48.31 218 LEU A C 1
ATOM 1787 O O . LEU A 1 218 ? -4.258 -14.216 0.098 1.00 48.31 218 LEU A O 1
ATOM 1791 N N . HIS A 1 219 ? -6.152 -13.369 1.007 1.00 40.78 219 HIS A N 1
ATOM 1792 C CA . HIS A 1 219 ? -6.431 -14.395 1.997 1.00 40.78 219 HIS A CA 1
ATOM 1793 C C . HIS A 1 219 ? -6.371 -15.788 1.344 1.00 40.78 219 HIS A C 1
ATOM 1795 O O . HIS A 1 219 ? -7.164 -16.098 0.457 1.00 40.78 219 HIS A O 1
ATOM 1801 N N . GLY A 1 220 ? -5.411 -16.616 1.762 1.00 41.53 220 GLY A N 1
ATOM 1802 C CA . GLY A 1 220 ? -5.368 -18.042 1.419 1.00 41.53 220 GLY A CA 1
ATOM 1803 C C . GLY A 1 220 ? -4.663 -18.425 0.114 1.00 41.53 220 GLY A C 1
ATOM 1804 O O . GLY A 1 220 ? -4.568 -19.609 -0.188 1.00 41.53 220 GLY A O 1
ATOM 1805 N N . SER A 1 221 ? -4.119 -17.481 -0.656 1.00 45.88 221 SER A N 1
ATOM 1806 C CA . SER A 1 221 ? -3.197 -17.800 -1.758 1.00 45.88 221 SER A CA 1
ATOM 1807 C C . SER A 1 221 ? -1.945 -16.938 -1.654 1.00 45.88 221 SER A C 1
ATOM 1809 O O . SER A 1 221 ? -1.775 -15.993 -2.433 1.00 45.88 221 SER A O 1
ATOM 1811 N N . PRO A 1 222 ? -1.037 -17.256 -0.708 1.00 55.25 222 PRO A N 1
ATOM 1812 C CA . PRO A 1 222 ? 0.323 -16.748 -0.802 1.00 55.25 222 PRO A CA 1
ATOM 1813 C C . PRO A 1 222 ? 0.862 -17.118 -2.198 1.00 55.25 222 PRO A C 1
ATOM 1815 O O . PRO A 1 222 ? 0.366 -18.048 -2.832 1.00 55.25 222 PRO A O 1
ATOM 1818 N N . HIS A 1 223 ? 1.869 -16.411 -2.699 1.00 64.38 223 HIS A N 1
ATOM 1819 C CA . HIS A 1 223 ? 2.588 -16.721 -3.951 1.00 64.38 223 HIS A CA 1
ATOM 1820 C C . HIS A 1 223 ? 2.122 -16.068 -5.267 1.00 64.38 223 HIS A C 1
ATOM 1822 O O . HIS A 1 223 ? 2.776 -16.311 -6.271 1.00 64.38 223 HIS A O 1
ATOM 1828 N N . GLN A 1 224 ? 1.110 -15.189 -5.322 1.00 83.62 224 GLN A N 1
ATOM 1829 C CA . GLN A 1 224 ? 0.778 -14.492 -6.586 1.00 83.62 224 GLN A CA 1
ATOM 1830 C C . GLN A 1 224 ? 1.374 -13.076 -6.692 1.00 83.62 224 GLN A C 1
ATOM 1832 O O . GLN A 1 224 ? 1.357 -12.293 -5.739 1.00 83.62 224 GLN A O 1
ATOM 1837 N N . TYR A 1 225 ? 1.901 -12.762 -7.873 1.00 90.94 225 TYR A N 1
ATOM 1838 C CA . TYR A 1 225 ? 2.411 -11.460 -8.298 1.00 90.94 225 TYR A CA 1
ATOM 1839 C C . TYR A 1 225 ? 1.440 -10.833 -9.298 1.00 90.94 225 TYR A C 1
ATOM 1841 O O . TYR A 1 225 ? 0.911 -11.532 -10.163 1.00 90.94 225 TYR A O 1
ATOM 1849 N N . LEU A 1 226 ? 1.233 -9.523 -9.204 1.00 93.62 226 LEU A N 1
ATOM 1850 C CA . LEU A 1 226 ? 0.525 -8.742 -10.209 1.00 93.62 226 LEU A CA 1
ATOM 1851 C C . LEU A 1 226 ? 1.522 -8.330 -11.285 1.00 93.62 226 LEU A C 1
ATOM 1853 O O . LEU A 1 226 ? 2.498 -7.636 -10.994 1.00 93.62 226 LEU A O 1
ATOM 1857 N N . LEU A 1 227 ? 1.276 -8.768 -12.517 1.00 95.56 227 LEU A N 1
ATOM 1858 C CA . LEU A 1 227 ? 2.084 -8.404 -13.672 1.00 95.56 227 LEU A CA 1
ATOM 1859 C C . LEU A 1 227 ? 1.231 -7.679 -14.712 1.00 95.56 227 LEU A C 1
ATOM 1861 O O . LEU A 1 227 ? 0.132 -8.123 -15.052 1.00 95.56 227 LEU A O 1
ATOM 1865 N N . LEU A 1 228 ? 1.773 -6.580 -15.219 1.00 96.25 228 LEU A N 1
ATOM 1866 C CA . LEU A 1 228 ? 1.206 -5.732 -16.253 1.00 96.25 228 LEU A CA 1
ATOM 1867 C C . LEU A 1 228 ? 1.771 -6.119 -17.620 1.00 96.25 228 LEU A C 1
ATOM 1869 O O . LEU A 1 228 ? 2.985 -6.106 -17.831 1.00 96.25 228 LEU A O 1
ATOM 1873 N N . ASN A 1 229 ? 0.886 -6.389 -18.573 1.00 94.94 229 ASN A N 1
ATOM 1874 C CA . ASN A 1 229 ? 1.240 -6.377 -19.983 1.00 94.94 229 ASN A CA 1
ATOM 1875 C C . ASN A 1 229 ? 1.148 -4.934 -20.497 1.00 94.94 229 ASN A C 1
ATOM 1877 O O . ASN A 1 229 ? 0.053 -4.417 -20.707 1.00 94.94 229 ASN A O 1
ATOM 1881 N N . VAL A 1 230 ? 2.297 -4.292 -20.705 1.00 90.56 230 VAL A N 1
ATOM 1882 C CA . VAL A 1 230 ? 2.373 -2.875 -21.107 1.00 90.56 230 VAL A CA 1
ATOM 1883 C C . VAL A 1 230 ? 1.738 -2.583 -22.466 1.00 90.56 230 VAL A C 1
ATOM 1885 O O . VAL A 1 230 ? 1.245 -1.480 -22.666 1.00 90.56 230 VAL A O 1
ATOM 1888 N N . ASN A 1 231 ? 1.691 -3.567 -23.369 1.00 89.50 231 ASN A N 1
ATOM 1889 C CA . ASN A 1 231 ? 1.124 -3.398 -24.709 1.00 89.50 231 ASN A CA 1
ATOM 1890 C C . ASN A 1 231 ? -0.410 -3.389 -24.690 1.00 89.50 231 ASN A C 1
ATOM 1892 O O . ASN A 1 231 ? -1.038 -2.754 -25.528 1.00 89.50 231 ASN A O 1
ATOM 1896 N N . THR A 1 232 ? -1.017 -4.111 -23.745 1.00 92.50 232 THR A N 1
ATOM 1897 C CA . THR A 1 232 ? -2.483 -4.250 -23.641 1.00 92.50 232 THR A CA 1
ATOM 1898 C C . THR A 1 232 ? -3.085 -3.465 -22.479 1.00 92.50 232 THR A C 1
ATOM 1900 O O . THR A 1 232 ? -4.300 -3.323 -22.404 1.00 92.50 232 THR A O 1
ATOM 1903 N N . GLY A 1 233 ? -2.260 -3.007 -21.535 1.00 91.88 233 GLY A N 1
ATOM 1904 C CA . GLY A 1 233 ? -2.698 -2.385 -20.285 1.00 91.88 233 GLY A CA 1
ATOM 1905 C C . GLY A 1 233 ? -3.295 -3.359 -19.260 1.00 91.88 233 GLY A C 1
ATOM 1906 O O . GLY A 1 233 ? -3.770 -2.943 -18.204 1.00 91.88 233 GLY A O 1
ATOM 1907 N N . VAL A 1 234 ? -3.289 -4.665 -19.546 1.00 93.50 234 VAL A N 1
ATOM 1908 C CA . VAL A 1 234 ? -3.950 -5.674 -18.713 1.00 93.50 234 VAL A CA 1
ATOM 1909 C C . VAL A 1 234 ? -3.041 -6.122 -17.569 1.00 93.50 234 VAL A C 1
ATOM 1911 O O . VAL A 1 234 ? -1.914 -6.570 -17.790 1.00 93.50 234 VAL A O 1
ATOM 1914 N N . VAL A 1 235 ? -3.572 -6.081 -16.345 1.00 94.44 235 VAL A N 1
ATOM 1915 C CA . VAL A 1 235 ? -2.916 -6.585 -15.129 1.00 94.44 235 VAL A CA 1
ATOM 1916 C C . VAL A 1 235 ? -3.504 -7.944 -14.744 1.00 94.44 235 VAL A C 1
ATOM 1918 O O . VAL A 1 235 ? -4.722 -8.105 -14.668 1.00 94.44 235 VAL A O 1
ATOM 1921 N N . ARG A 1 236 ? -2.647 -8.944 -14.501 1.00 92.25 236 ARG A N 1
ATOM 1922 C CA . ARG A 1 236 ? -3.051 -10.315 -14.127 1.00 92.25 236 ARG A CA 1
ATOM 1923 C C . ARG A 1 236 ? -2.173 -10.899 -13.025 1.00 92.25 236 ARG A C 1
ATOM 1925 O O . ARG A 1 236 ? -1.075 -10.417 -12.766 1.00 92.25 236 ARG A O 1
ATOM 1932 N N . ASN A 1 237 ? -2.671 -11.967 -12.404 1.00 90.88 237 ASN A N 1
ATOM 1933 C CA . ASN A 1 237 ? -1.958 -12.714 -11.371 1.00 90.88 237 ASN A CA 1
ATOM 1934 C C . ASN A 1 237 ? -1.090 -13.814 -11.972 1.00 90.88 237 ASN A C 1
ATOM 1936 O O . ASN A 1 237 ? -1.568 -14.587 -12.799 1.00 90.88 237 ASN A O 1
ATOM 1940 N N . TYR A 1 238 ? 0.140 -13.937 -11.480 1.00 89.81 238 TYR A N 1
ATOM 1941 C CA . TYR A 1 238 ? 1.084 -14.980 -11.874 1.00 89.81 238 TYR A CA 1
ATOM 1942 C C . TYR A 1 238 ? 1.803 -15.538 -10.647 1.00 89.81 238 TYR A C 1
ATOM 1944 O O . TYR A 1 238 ? 2.228 -14.779 -9.782 1.00 89.81 238 TYR A O 1
ATOM 1952 N N . ALA A 1 239 ? 1.947 -16.862 -10.553 1.00 83.81 239 ALA A N 1
ATOM 1953 C CA . ALA A 1 239 ? 2.502 -17.507 -9.358 1.00 83.81 239 ALA A CA 1
ATOM 1954 C C . ALA A 1 239 ? 4.034 -17.670 -9.380 1.00 83.81 239 ALA A C 1
ATOM 1956 O O . ALA A 1 239 ? 4.681 -17.608 -8.339 1.00 83.81 239 ALA A O 1
ATOM 1957 N N . LYS A 1 240 ? 4.624 -17.907 -10.558 1.00 84.62 240 LYS A N 1
ATOM 1958 C CA . LYS A 1 240 ? 6.057 -18.233 -10.699 1.00 84.62 240 LYS A CA 1
ATOM 1959 C C . LYS A 1 240 ? 6.737 -17.503 -11.869 1.00 84.62 240 LYS A C 1
ATOM 1961 O O . LYS A 1 240 ? 7.301 -18.162 -12.741 1.00 84.62 240 LYS A O 1
ATOM 1966 N N . PRO A 1 241 ? 6.648 -16.168 -11.956 1.00 89.88 241 PRO A N 1
ATOM 1967 C CA . PRO A 1 241 ? 7.423 -15.434 -12.946 1.00 89.88 241 PRO A CA 1
ATOM 1968 C C . PRO A 1 241 ? 8.913 -15.395 -12.587 1.00 89.88 241 PRO A C 1
ATOM 1970 O O . PRO A 1 241 ? 9.288 -15.452 -11.414 1.00 89.88 241 PRO A O 1
ATOM 1973 N N . VAL A 1 242 ? 9.754 -15.249 -13.608 1.00 92.62 242 VAL A N 1
ATOM 1974 C CA . VAL A 1 242 ? 11.190 -14.976 -13.457 1.00 92.62 242 VAL A CA 1
ATOM 1975 C C . VAL A 1 242 ? 11.414 -13.476 -13.600 1.00 92.62 242 VAL A C 1
ATOM 1977 O O . VAL A 1 242 ? 10.978 -12.883 -14.583 1.00 92.62 242 VAL A O 1
ATOM 1980 N N . PHE A 1 243 ? 12.087 -12.856 -12.635 1.00 93.12 243 PHE A N 1
ATOM 1981 C CA . PHE A 1 243 ? 12.311 -11.410 -12.621 1.00 93.12 243 PHE A CA 1
ATOM 1982 C C . PHE A 1 243 ? 13.707 -11.063 -13.130 1.00 93.12 243 PHE A C 1
ATOM 1984 O O . PHE A 1 243 ? 14.683 -11.726 -12.784 1.00 93.12 243 PHE A O 1
ATOM 1991 N N . LYS A 1 244 ? 13.792 -9.992 -13.917 1.00 92.31 244 LYS A N 1
ATOM 1992 C CA . LYS A 1 244 ? 15.042 -9.341 -14.299 1.00 92.31 244 LYS A CA 1
ATOM 1993 C C . LYS A 1 244 ? 15.052 -7.944 -13.688 1.00 92.31 244 LYS A C 1
ATOM 1995 O O . LYS A 1 244 ? 14.360 -7.035 -14.153 1.00 92.31 244 LYS A O 1
ATOM 2000 N N . GLU A 1 245 ? 15.829 -7.804 -12.624 1.00 89.25 245 GLU A N 1
ATOM 2001 C CA . GLU A 1 245 ? 15.964 -6.577 -11.847 1.00 89.25 245 GLU A CA 1
ATOM 2002 C C . GLU A 1 245 ? 17.286 -5.899 -12.211 1.00 89.25 245 GLU A C 1
ATOM 2004 O O . GLU A 1 245 ? 18.353 -6.486 -12.065 1.00 89.25 245 GLU A O 1
ATOM 2009 N N . ALA A 1 246 ? 17.207 -4.674 -12.729 1.00 77.69 246 ALA A N 1
ATOM 2010 C CA . ALA A 1 246 ? 18.366 -3.870 -13.103 1.00 77.69 246 ALA A CA 1
ATOM 2011 C C . ALA A 1 246 ? 18.349 -2.580 -12.280 1.00 77.69 246 ALA A C 1
ATOM 2013 O O . ALA A 1 246 ? 17.867 -1.543 -12.740 1.00 77.69 246 ALA A O 1
ATOM 2014 N N . LEU A 1 247 ? 18.819 -2.673 -11.032 1.00 67.62 247 LEU A N 1
ATOM 2015 C CA . LEU A 1 247 ? 18.784 -1.564 -10.076 1.00 67.62 247 LEU A CA 1
ATOM 2016 C C . LEU A 1 247 ? 19.478 -0.319 -10.648 1.00 67.62 247 LEU A C 1
ATOM 2018 O O . LEU A 1 247 ? 18.909 0.769 -10.602 1.00 67.62 247 LEU A O 1
ATOM 2022 N N . ASP A 1 248 ? 20.644 -0.486 -11.272 1.00 66.94 248 ASP A N 1
ATOM 2023 C CA . ASP A 1 248 ? 21.442 0.626 -11.801 1.00 66.94 248 ASP A CA 1
ATOM 2024 C C . ASP A 1 248 ? 20.774 1.325 -12.992 1.00 66.94 248 ASP A C 1
ATOM 2026 O O . ASP A 1 248 ? 20.740 2.552 -13.064 1.00 66.94 248 ASP A O 1
ATOM 2030 N N . GLU A 1 249 ? 20.197 0.564 -13.926 1.00 67.06 249 GLU A N 1
ATOM 2031 C CA . GLU A 1 249 ? 19.510 1.125 -15.097 1.00 67.06 249 GLU A CA 1
ATOM 2032 C C . GLU A 1 249 ? 18.252 1.898 -14.705 1.00 67.06 249 GLU A C 1
ATOM 2034 O O . GLU A 1 249 ? 17.952 2.950 -15.271 1.00 67.06 249 GLU A O 1
ATOM 2039 N N . GLN A 1 250 ? 17.521 1.385 -13.718 1.00 59.78 250 GLN A N 1
ATOM 2040 C CA . GLN A 1 250 ? 16.306 2.020 -13.234 1.00 59.78 250 GLN A CA 1
ATOM 2041 C C . GLN A 1 250 ? 16.610 3.251 -12.368 1.00 59.78 250 GLN A C 1
ATOM 2043 O O . GLN A 1 250 ? 15.930 4.269 -12.495 1.00 59.78 250 GLN A O 1
ATOM 2048 N N . SER A 1 251 ? 17.672 3.211 -11.558 1.00 59.59 251 SER A N 1
ATOM 2049 C CA . SER A 1 251 ? 18.088 4.335 -10.703 1.00 59.59 251 SER A CA 1
ATOM 2050 C C . SER A 1 251 ? 18.546 5.554 -11.509 1.00 59.59 251 SER A C 1
ATOM 2052 O O . SER A 1 251 ? 18.261 6.687 -11.118 1.00 59.59 251 SER A O 1
ATOM 2054 N N . LYS A 1 252 ? 19.169 5.352 -12.681 1.00 59.69 252 LYS A N 1
ATOM 2055 C CA . LYS A 1 252 ? 19.576 6.441 -13.595 1.00 59.69 252 LYS A CA 1
ATOM 2056 C C . LYS A 1 252 ? 18.419 7.366 -13.995 1.00 59.69 252 LYS A C 1
ATOM 2058 O O . LYS A 1 252 ? 18.650 8.533 -14.287 1.00 59.69 252 LYS A O 1
ATOM 2063 N N . ARG A 1 253 ? 17.172 6.881 -13.978 1.00 58.81 253 ARG A N 1
ATOM 2064 C CA . ARG A 1 253 ? 15.978 7.674 -14.331 1.00 58.81 253 ARG A CA 1
ATOM 2065 C C . ARG A 1 253 ? 15.539 8.632 -13.227 1.00 58.81 253 ARG A C 1
ATOM 2067 O O . ARG A 1 253 ? 14.986 9.684 -13.525 1.00 58.81 253 ARG A O 1
ATOM 2074 N N . LEU A 1 254 ? 15.809 8.296 -11.965 1.00 54.09 254 LEU A N 1
ATOM 2075 C CA . LEU A 1 254 ? 15.625 9.228 -10.847 1.00 54.09 254 LEU A CA 1
ATOM 2076 C C . LEU A 1 254 ? 16.672 10.350 -10.892 1.00 54.09 254 LEU A C 1
ATOM 2078 O O . LEU A 1 254 ? 16.406 11.470 -10.464 1.00 54.09 254 LEU A O 1
ATOM 2082 N N . VAL A 1 255 ? 17.846 10.048 -11.454 1.00 50.66 255 VAL A N 1
ATOM 2083 C CA . VAL A 1 255 ? 18.996 10.950 -11.587 1.00 50.66 255 VAL A CA 1
ATOM 2084 C C . VAL A 1 255 ? 19.110 11.476 -13.022 1.00 50.66 255 VAL A C 1
ATOM 2086 O O . VAL A 1 255 ? 20.202 11.601 -13.563 1.00 50.66 255 VAL A O 1
ATOM 2089 N N . GLN A 1 256 ? 17.991 11.828 -13.664 1.00 45.41 256 GLN A N 1
ATOM 2090 C CA . GLN A 1 256 ? 18.015 12.553 -14.943 1.00 45.41 256 GLN A CA 1
ATOM 2091 C C . GLN A 1 256 ? 18.387 14.037 -14.726 1.00 45.41 256 GLN A C 1
ATOM 2093 O O . GLN A 1 256 ? 17.672 14.968 -15.092 1.00 45.41 256 GLN A O 1
ATOM 2098 N N . VAL A 1 257 ? 19.518 14.258 -14.064 1.00 45.66 257 VAL A N 1
ATOM 2099 C CA . VAL A 1 257 ? 20.270 15.503 -14.093 1.00 45.66 257 VAL A CA 1
ATOM 2100 C C . VAL A 1 257 ? 21.493 15.175 -14.932 1.00 45.66 257 VAL A C 1
ATOM 2102 O O . VAL A 1 257 ? 22.180 14.198 -14.651 1.00 45.66 257 VAL A O 1
ATOM 2105 N N . ASP A 1 258 ? 21.732 15.954 -15.980 1.00 40.66 258 ASP A N 1
ATOM 2106 C CA . ASP A 1 258 ? 23.001 15.942 -16.699 1.00 40.66 258 ASP A CA 1
ATOM 2107 C C . ASP A 1 258 ? 24.108 16.343 -15.705 1.00 40.66 258 ASP A C 1
ATOM 2109 O O . ASP A 1 258 ? 24.327 17.522 -15.424 1.00 40.66 258 ASP A O 1
ATOM 2113 N N . LEU A 1 259 ? 24.682 15.343 -15.032 1.00 45.19 259 LEU A N 1
ATOM 2114 C CA . LEU A 1 259 ? 25.735 15.504 -14.030 1.00 45.19 259 LEU A CA 1
ATOM 2115 C C . LEU A 1 259 ? 27.127 15.478 -14.673 1.00 45.19 259 LEU A C 1
ATOM 2117 O O . LEU A 1 259 ? 28.099 15.799 -13.987 1.00 45.19 259 LEU A O 1
ATOM 2121 N N . ASP A 1 260 ? 27.218 15.171 -15.974 1.00 40.53 260 ASP A N 1
ATOM 2122 C CA . ASP A 1 260 ? 28.465 14.909 -16.709 1.00 40.53 260 ASP A CA 1
ATOM 2123 C C . ASP A 1 260 ? 29.361 16.151 -16.899 1.00 40.53 260 ASP A C 1
ATOM 2125 O O . ASP A 1 260 ? 30.429 16.075 -17.501 1.00 40.53 260 ASP A O 1
ATOM 2129 N N . GLY A 1 261 ? 29.002 17.294 -16.308 1.00 44.59 261 GLY A N 1
ATOM 2130 C CA . GLY A 1 261 ? 29.871 18.473 -16.218 1.00 44.59 261 GLY A CA 1
ATOM 2131 C C . GLY A 1 261 ? 29.875 19.188 -14.864 1.00 44.59 261 GLY A C 1
ATOM 2132 O O . GLY A 1 261 ? 30.411 20.291 -14.775 1.00 44.59 261 GLY A O 1
ATOM 2133 N N . MET A 1 262 ? 29.248 18.626 -13.822 1.00 42.84 262 MET A N 1
ATOM 2134 C CA . MET A 1 262 ? 28.912 19.378 -12.600 1.00 42.84 262 MET A CA 1
ATOM 2135 C C . MET A 1 262 ? 29.473 18.815 -11.290 1.00 42.84 262 MET A C 1
ATOM 2137 O O . MET A 1 262 ? 29.415 19.513 -10.281 1.00 42.84 262 MET A O 1
ATOM 2141 N N . LEU A 1 263 ? 30.018 17.601 -11.258 1.00 43.50 263 LEU A N 1
ATOM 2142 C CA . LEU A 1 263 ? 30.524 17.021 -10.011 1.00 43.50 263 LEU A CA 1
ATOM 2143 C C . LEU A 1 263 ? 32.057 16.957 -10.012 1.00 43.50 263 LEU A C 1
ATOM 2145 O O . LEU A 1 263 ? 32.619 16.079 -10.667 1.00 43.50 263 LEU A O 1
ATOM 2149 N N . PRO A 1 264 ? 32.758 17.851 -9.288 1.00 41.16 264 PRO A N 1
ATOM 2150 C CA . PRO A 1 264 ? 34.156 17.620 -8.961 1.00 41.16 264 PRO A CA 1
ATOM 2151 C C . PRO A 1 264 ? 34.280 16.402 -8.034 1.00 41.16 264 PRO A C 1
ATOM 2153 O O . PRO A 1 264 ? 33.370 16.077 -7.267 1.00 41.16 264 PRO A O 1
ATOM 2156 N N . THR A 1 265 ? 35.415 15.713 -8.126 1.00 41.72 265 THR A N 1
ATOM 2157 C CA . THR A 1 265 ? 35.760 14.546 -7.310 1.00 41.72 265 THR A CA 1
ATOM 2158 C C . THR A 1 265 ? 35.596 14.874 -5.824 1.00 41.72 265 THR A C 1
ATOM 2160 O O . THR A 1 265 ? 36.290 15.738 -5.290 1.00 41.72 265 THR A O 1
ATOM 2163 N N . LEU A 1 266 ? 34.652 14.195 -5.165 1.00 45.19 266 LEU A N 1
ATOM 2164 C CA . LEU A 1 266 ? 34.275 14.438 -3.773 1.00 45.19 266 LEU A CA 1
ATOM 2165 C C . LEU A 1 266 ? 35.469 14.211 -2.840 1.00 45.19 266 LEU A C 1
ATOM 2167 O O . LEU A 1 266 ? 35.892 13.075 -2.624 1.00 45.19 266 LEU A O 1
ATOM 2171 N N . THR A 1 267 ? 35.972 15.286 -2.236 1.00 45.59 267 THR A N 1
ATOM 2172 C CA . THR A 1 267 ? 36.864 15.185 -1.078 1.00 45.59 267 THR A CA 1
ATOM 2173 C C . THR A 1 267 ? 35.999 15.419 0.153 1.00 45.59 267 THR A C 1
ATOM 2175 O O . THR A 1 267 ? 35.769 16.551 0.557 1.00 45.59 267 THR A O 1
ATOM 2178 N N . THR A 1 268 ? 35.423 14.351 0.704 1.00 48.81 268 THR A N 1
ATOM 2179 C CA . THR A 1 268 ? 34.489 14.423 1.838 1.00 48.81 268 THR A CA 1
ATOM 2180 C C . THR A 1 268 ? 35.196 14.964 3.086 1.00 48.81 268 THR A C 1
ATOM 2182 O O . THR A 1 268 ? 35.760 14.203 3.870 1.00 48.81 268 THR A O 1
ATOM 2185 N N . GLN A 1 269 ? 35.186 16.281 3.287 1.00 52.22 269 GLN A N 1
ATOM 2186 C CA . GLN A 1 269 ? 35.511 16.894 4.572 1.00 52.22 269 GLN A CA 1
ATOM 2187 C C . GLN A 1 269 ? 34.210 17.308 5.263 1.00 52.22 269 GLN A C 1
ATOM 2189 O O . GLN A 1 269 ? 33.414 18.075 4.725 1.00 52.22 269 GLN A O 1
ATOM 2194 N N . PHE A 1 270 ? 33.983 16.768 6.461 1.00 54.25 270 PHE A N 1
ATOM 2195 C CA . PHE A 1 270 ? 32.877 17.163 7.330 1.00 54.25 270 PHE A CA 1
ATOM 2196 C C . PHE A 1 270 ? 33.251 18.467 8.039 1.00 54.25 270 PHE A C 1
ATOM 2198 O O . PHE A 1 270 ? 34.052 18.465 8.977 1.00 54.25 270 PHE A O 1
ATOM 2205 N N . GLY A 1 271 ? 32.694 19.586 7.580 1.00 59.94 271 GLY A N 1
ATOM 2206 C CA . GLY A 1 271 ? 32.877 20.880 8.228 1.00 59.94 271 GLY A CA 1
ATOM 2207 C C . GLY A 1 271 ? 31.955 21.015 9.440 1.00 59.94 271 GLY A C 1
ATOM 2208 O O . GLY A 1 271 ? 30.751 20.800 9.328 1.00 59.94 271 GLY A O 1
ATOM 2209 N N . ARG A 1 272 ? 32.503 21.404 10.599 1.00 60.31 272 ARG A N 1
ATOM 2210 C CA . ARG A 1 272 ? 31.704 21.776 11.789 1.00 60.31 272 ARG A CA 1
ATOM 2211 C C . ARG A 1 272 ? 31.160 23.209 11.742 1.00 60.31 272 ARG A C 1
ATOM 2213 O O . ARG A 1 272 ? 30.432 23.611 12.635 1.00 60.31 272 ARG A O 1
ATOM 2220 N N . LEU A 1 273 ? 31.542 23.994 10.738 1.00 72.25 273 LEU A N 1
ATOM 2221 C CA . LEU A 1 273 ? 31.159 25.398 10.601 1.00 72.25 273 LEU A CA 1
ATOM 2222 C C . LEU A 1 273 ? 30.471 25.622 9.258 1.00 72.25 273 LEU A C 1
ATOM 2224 O O . LEU A 1 273 ? 30.840 24.990 8.264 1.00 72.25 273 LEU A O 1
ATOM 2228 N N . GLN A 1 274 ? 29.491 26.530 9.242 1.00 80.06 274 GLN A N 1
ATOM 2229 C CA . GLN A 1 274 ? 28.769 26.886 8.027 1.00 80.06 274 GLN A CA 1
ATOM 2230 C C . GLN A 1 274 ? 29.764 27.435 6.998 1.00 80.06 274 GLN A C 1
ATOM 2232 O O . GLN A 1 274 ? 30.573 28.310 7.331 1.00 80.06 274 GLN A O 1
ATOM 2237 N N . PRO A 1 275 ? 29.733 26.947 5.749 1.00 81.88 275 PRO A N 1
ATOM 2238 C CA . PRO A 1 275 ? 30.657 27.427 4.744 1.00 81.88 275 PRO A CA 1
ATOM 2239 C C . PRO A 1 275 ? 30.309 28.859 4.326 1.00 81.88 275 PRO A C 1
ATOM 2241 O O . PRO A 1 275 ? 29.145 29.231 4.181 1.00 81.88 275 PRO A O 1
ATOM 2244 N N . SER A 1 276 ? 31.346 29.663 4.112 1.00 81.31 276 SER A N 1
ATOM 2245 C CA . SER A 1 276 ? 31.242 31.084 3.781 1.00 81.31 276 SER A CA 1
ATOM 2246 C C . SER A 1 276 ? 31.930 31.367 2.440 1.00 81.31 276 SER A C 1
ATOM 2248 O O . SER A 1 276 ? 32.937 30.720 2.133 1.00 81.31 276 SER A O 1
ATOM 2250 N N . PRO A 1 277 ? 31.425 32.305 1.616 1.00 87.56 277 PRO A N 1
ATOM 2251 C CA . PRO A 1 277 ? 30.223 33.125 1.822 1.00 87.56 277 PRO A CA 1
ATOM 2252 C C . PRO A 1 277 ? 28.923 32.350 1.546 1.00 87.56 277 PRO A C 1
ATOM 2254 O O . PRO A 1 277 ? 28.847 31.619 0.562 1.00 87.56 277 PRO A O 1
ATOM 2257 N N . TRP A 1 278 ? 27.901 32.514 2.394 1.00 87.19 278 TRP A N 1
ATOM 2258 C CA . TRP A 1 278 ? 26.607 31.817 2.294 1.00 87.19 278 TRP A CA 1
ATOM 2259 C C . TRP A 1 278 ? 25.544 32.657 1.574 1.00 87.19 278 TRP A C 1
ATOM 2261 O O . TRP A 1 278 ? 25.491 33.875 1.737 1.00 87.19 278 TRP A O 1
ATOM 2271 N N . SER A 1 279 ? 24.672 32.011 0.800 1.00 81.50 279 SER A N 1
ATOM 2272 C CA . SER A 1 279 ? 23.577 32.654 0.074 1.00 81.50 279 SER A CA 1
ATOM 2273 C C . SER A 1 279 ? 22.271 31.871 0.198 1.00 81.50 279 SER A C 1
ATOM 2275 O O . SER A 1 279 ? 22.206 30.657 -0.021 1.00 81.50 279 SER A O 1
ATOM 2277 N N . THR A 1 280 ? 21.197 32.593 0.512 1.00 77.75 280 THR A N 1
ATOM 2278 C CA . THR A 1 280 ? 19.812 32.096 0.528 1.00 77.75 280 THR A CA 1
ATOM 2279 C C . THR A 1 280 ? 19.048 32.444 -0.751 1.00 77.75 280 THR A C 1
ATOM 2281 O O . THR A 1 280 ? 17.901 32.032 -0.914 1.00 77.75 280 THR A O 1
ATOM 2284 N N . ALA A 1 281 ? 19.666 33.190 -1.672 1.00 65.69 281 ALA A N 1
ATOM 2285 C CA . ALA A 1 281 ? 19.013 33.652 -2.887 1.00 65.69 281 ALA A CA 1
ATOM 2286 C C . ALA A 1 281 ? 18.771 32.500 -3.874 1.00 65.69 281 ALA A C 1
ATOM 2288 O O . ALA A 1 281 ? 19.657 31.688 -4.148 1.00 65.69 281 ALA A O 1
ATOM 2289 N N . SER A 1 282 ? 17.584 32.473 -4.481 1.00 61.34 282 SER A N 1
ATOM 2290 C CA . SER A 1 282 ? 17.296 31.600 -5.618 1.00 61.34 282 SER A CA 1
ATOM 2291 C C . SER A 1 282 ? 18.144 32.024 -6.818 1.00 61.34 282 SER A C 1
ATOM 2293 O O . SER A 1 282 ? 17.965 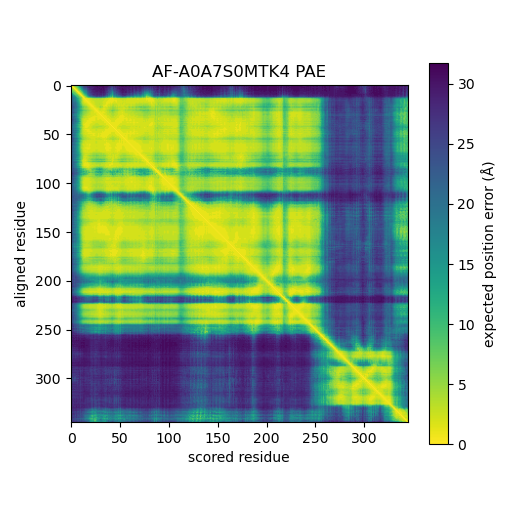33.106 -7.378 1.00 61.34 282 SER A O 1
ATOM 2295 N N . VAL A 1 283 ? 19.089 31.182 -7.215 1.00 59.12 283 VAL A N 1
ATOM 2296 C CA . VAL A 1 283 ? 19.992 31.458 -8.341 1.00 59.12 283 VAL A CA 1
ATOM 2297 C C . VAL A 1 283 ? 19.268 31.116 -9.656 1.00 59.12 283 VAL A C 1
ATOM 2299 O O . VAL A 1 283 ? 18.395 30.257 -9.663 1.00 59.12 283 VAL A O 1
ATOM 2302 N N . SER A 1 284 ? 19.587 31.736 -10.796 1.00 58.47 284 SER A N 1
ATOM 2303 C CA . SER A 1 284 ? 18.996 31.393 -12.114 1.00 58.47 284 SER A CA 1
ATOM 2304 C C . SER A 1 284 ? 19.807 30.307 -12.839 1.00 58.47 284 SER A C 1
ATOM 2306 O O . SER A 1 284 ? 21.010 30.199 -12.619 1.00 58.47 284 SER A O 1
ATOM 2308 N N . ARG A 1 285 ? 19.168 29.466 -13.669 1.00 58.91 285 ARG A N 1
ATOM 2309 C CA . ARG A 1 285 ? 19.743 28.229 -14.250 1.00 58.91 285 ARG A CA 1
ATOM 2310 C C . ARG A 1 285 ? 20.823 28.458 -15.321 1.00 58.91 285 ARG A C 1
ATOM 2312 O O . ARG A 1 285 ? 21.611 27.555 -15.562 1.00 58.91 285 ARG A O 1
ATOM 2319 N N . ARG A 1 286 ? 20.837 29.618 -15.988 1.00 55.84 286 ARG A N 1
ATOM 2320 C CA . ARG A 1 286 ? 21.567 29.790 -17.262 1.00 55.84 286 ARG A CA 1
ATOM 2321 C C . ARG A 1 286 ? 23.073 30.045 -17.140 1.00 55.84 286 ARG A C 1
ATOM 2323 O O . ARG A 1 286 ? 23.769 29.779 -18.105 1.00 55.84 286 ARG A O 1
ATOM 2330 N N . ASP A 1 287 ? 23.573 30.418 -15.962 1.00 52.47 287 ASP A N 1
ATOM 2331 C CA . ASP A 1 287 ? 24.992 30.741 -15.759 1.00 52.47 287 ASP A CA 1
ATOM 2332 C C . ASP A 1 287 ? 25.504 30.150 -14.441 1.00 52.47 287 ASP A C 1
ATOM 2334 O O . ASP A 1 287 ? 25.801 30.897 -13.511 1.00 52.47 287 ASP A O 1
ATOM 2338 N N . ARG A 1 288 ? 25.543 28.817 -14.292 1.00 69.75 288 ARG A N 1
ATOM 2339 C CA . ARG A 1 288 ? 26.052 28.186 -13.059 1.00 69.75 288 ARG A CA 1
ATOM 2340 C C . ARG A 1 288 ? 27.190 27.218 -13.322 1.00 69.75 288 ARG A C 1
ATOM 2342 O O . ARG A 1 288 ? 27.090 26.356 -14.186 1.00 69.75 288 ARG A O 1
ATOM 2349 N N . ARG A 1 289 ? 28.220 27.295 -12.481 1.00 71.31 289 ARG A N 1
ATOM 2350 C CA . ARG A 1 289 ? 29.267 26.273 -12.367 1.00 71.31 289 ARG A CA 1
ATOM 2351 C C . ARG A 1 289 ? 29.401 25.849 -10.909 1.00 71.31 289 ARG A C 1
ATOM 2353 O O . ARG A 1 289 ? 29.502 26.716 -10.043 1.00 71.31 289 ARG A O 1
ATOM 2360 N N . ILE A 1 290 ? 29.377 24.543 -10.647 1.00 72.31 290 ILE A N 1
ATOM 2361 C CA . ILE A 1 290 ? 29.665 23.987 -9.320 1.00 72.31 290 ILE A CA 1
ATOM 2362 C C . ILE A 1 290 ? 31.179 23.987 -9.135 1.00 72.31 290 ILE A C 1
ATOM 2364 O O . ILE A 1 290 ? 31.917 23.617 -10.048 1.00 72.31 290 ILE A O 1
ATOM 2368 N N . LEU A 1 291 ? 31.627 24.462 -7.978 1.00 76.38 291 LEU A N 1
ATOM 2369 C CA . LEU A 1 291 ? 33.036 24.454 -7.602 1.00 76.38 291 LEU A CA 1
ATOM 2370 C C . LEU A 1 291 ? 33.350 23.341 -6.608 1.00 76.38 291 LEU A C 1
ATOM 2372 O O . LEU A 1 291 ? 34.408 22.734 -6.724 1.00 76.38 291 LEU A O 1
ATOM 2376 N N . ASP A 1 292 ? 32.448 23.085 -5.656 1.00 73.06 292 ASP A N 1
ATOM 2377 C CA . ASP A 1 292 ? 32.690 22.149 -4.558 1.00 73.06 292 ASP A CA 1
ATOM 2378 C C . ASP A 1 292 ? 31.383 21.693 -3.877 1.00 73.06 292 ASP A C 1
ATOM 2380 O O . ASP A 1 292 ? 30.328 22.321 -4.037 1.00 73.06 292 ASP A O 1
ATOM 2384 N N . LEU A 1 293 ? 31.455 20.601 -3.113 1.00 75.75 293 LEU A N 1
ATOM 2385 C CA . LEU A 1 293 ? 30.362 19.969 -2.369 1.00 75.75 293 LEU A CA 1
ATOM 2386 C C . LEU A 1 293 ? 30.846 19.536 -0.984 1.00 75.75 293 LEU A C 1
ATOM 2388 O O . LEU A 1 293 ? 31.804 18.776 -0.869 1.00 75.75 293 LEU A O 1
ATOM 2392 N N . ILE A 1 294 ? 30.127 19.941 0.066 1.00 76.12 294 ILE A N 1
ATOM 2393 C CA . ILE A 1 294 ? 30.441 19.549 1.448 1.00 76.12 294 ILE A CA 1
ATOM 2394 C C . ILE A 1 294 ? 29.191 19.135 2.224 1.00 76.12 294 ILE A C 1
ATOM 2396 O O . ILE A 1 294 ? 28.062 19.452 1.846 1.00 76.12 294 ILE A O 1
ATOM 2400 N N . ALA A 1 295 ? 29.411 18.474 3.359 1.00 75.56 295 ALA A N 1
ATOM 2401 C CA . ALA A 1 295 ? 28.407 18.299 4.400 1.00 75.56 295 ALA A CA 1
ATOM 2402 C C . ALA A 1 295 ? 28.719 19.244 5.571 1.00 75.56 295 ALA A C 1
ATOM 2404 O O . ALA A 1 295 ? 29.836 19.242 6.095 1.00 75.56 295 ALA A O 1
ATOM 2405 N N . TYR A 1 296 ? 27.724 20.034 5.968 1.00 78.06 296 TYR A N 1
ATOM 2406 C CA . TYR A 1 296 ? 27.754 20.931 7.121 1.00 78.06 296 TYR A CA 1
ATOM 2407 C C . TYR A 1 296 ? 26.758 20.423 8.166 1.00 78.06 296 TYR A C 1
ATOM 2409 O O . TYR A 1 296 ? 25.613 20.134 7.828 1.00 78.06 296 TYR A O 1
ATOM 2417 N N . TYR A 1 297 ? 27.191 20.284 9.418 1.00 75.56 297 TYR A N 1
ATOM 2418 C CA . TYR A 1 297 ? 26.290 19.981 10.529 1.00 75.56 297 TYR A CA 1
ATOM 2419 C C . TYR A 1 297 ? 25.821 21.283 11.177 1.00 75.56 297 TYR A C 1
ATOM 2421 O O . TYR A 1 297 ? 26.636 22.019 11.731 1.00 75.56 297 TYR A O 1
ATOM 2429 N N . ASP A 1 298 ? 24.522 21.549 11.098 1.00 73.44 298 ASP A N 1
ATOM 2430 C CA . ASP A 1 298 ? 23.876 22.666 11.771 1.00 73.44 298 ASP A CA 1
ATOM 2431 C C . ASP A 1 298 ? 23.635 22.299 13.241 1.00 73.44 298 ASP A C 1
ATOM 2433 O O . ASP A 1 298 ? 22.874 21.380 13.560 1.00 73.44 298 ASP A O 1
ATOM 2437 N N . GLU A 1 299 ? 24.347 22.971 14.148 1.00 71.69 299 GLU A N 1
ATOM 2438 C CA . GLU A 1 299 ? 24.235 22.710 15.583 1.00 71.69 299 GLU A CA 1
ATOM 2439 C C . GLU A 1 299 ? 22.932 23.254 16.183 1.00 71.69 299 GLU A C 1
ATOM 2441 O O . GLU A 1 299 ? 22.476 22.687 17.178 1.00 71.69 299 GLU A O 1
ATOM 2446 N N . GLU A 1 300 ? 22.322 24.284 15.582 1.00 70.75 300 GLU A N 1
ATOM 2447 C CA . GLU A 1 300 ? 21.063 24.876 16.051 1.00 70.75 300 GLU A CA 1
ATOM 2448 C C . GLU A 1 300 ? 19.873 23.984 15.682 1.00 70.75 300 GLU A C 1
ATOM 2450 O O . GLU A 1 300 ? 19.053 23.662 16.544 1.00 70.75 300 GLU A O 1
ATOM 2455 N N . ASP A 1 301 ? 19.833 23.511 14.434 1.00 70.94 301 ASP A N 1
ATOM 2456 C CA . ASP A 1 301 ? 18.736 22.675 13.925 1.00 70.94 301 ASP A CA 1
ATOM 2457 C C . ASP A 1 301 ? 18.971 21.162 14.121 1.00 70.94 301 ASP A C 1
ATOM 2459 O O . ASP A 1 301 ? 18.077 20.346 13.885 1.00 70.94 301 ASP A O 1
ATOM 2463 N N . HIS A 1 302 ? 20.163 20.758 14.581 1.00 71.12 302 HIS A N 1
ATOM 2464 C CA . HIS A 1 302 ? 20.591 19.354 14.690 1.00 71.12 302 HIS A CA 1
ATOM 2465 C C . HIS A 1 302 ? 20.443 18.567 13.371 1.00 71.12 302 HIS A C 1
ATOM 2467 O O . HIS A 1 302 ? 20.158 17.361 13.365 1.00 71.12 302 HIS A O 1
ATOM 2473 N N . GLU A 1 303 ? 20.656 19.241 12.239 1.00 72.56 303 GLU A N 1
ATOM 2474 C CA . GLU A 1 303 ? 20.547 18.670 10.898 1.00 72.56 303 GLU A CA 1
ATOM 2475 C C . GLU A 1 303 ? 21.897 18.658 10.174 1.00 72.56 303 GLU A C 1
ATOM 2477 O O . GLU A 1 303 ? 22.708 19.570 10.281 1.00 72.56 303 GLU A O 1
ATOM 2482 N N . THR A 1 304 ? 22.151 17.613 9.382 1.00 74.50 304 THR A N 1
ATOM 2483 C CA . THR A 1 304 ? 23.277 17.615 8.436 1.00 74.50 304 THR A CA 1
ATOM 2484 C C . THR A 1 304 ? 22.785 18.095 7.081 1.00 74.50 304 THR A C 1
ATOM 2486 O O . THR A 1 304 ? 21.976 17.430 6.431 1.00 74.50 304 THR A O 1
ATOM 2489 N N . LEU A 1 305 ? 23.294 19.238 6.641 1.00 77.25 305 LEU A N 1
ATOM 2490 C CA . LEU A 1 305 ? 22.962 19.862 5.373 1.00 77.25 305 LEU A CA 1
ATOM 2491 C C . LEU A 1 305 ? 24.025 19.524 4.327 1.00 77.25 305 LEU A C 1
ATOM 2493 O O . LEU A 1 305 ? 25.224 19.708 4.538 1.00 77.25 305 LEU A O 1
ATOM 2497 N N . ALA A 1 306 ? 23.575 19.057 3.164 1.00 78.69 306 ALA A N 1
ATOM 2498 C CA . ALA A 1 306 ? 24.416 19.013 1.977 1.00 78.69 306 ALA A CA 1
ATOM 2499 C C . ALA A 1 306 ? 24.494 20.423 1.379 1.00 78.69 306 ALA A C 1
ATOM 2501 O O . ALA A 1 306 ? 23.462 21.031 1.066 1.00 78.69 306 ALA A O 1
ATOM 2502 N N . CYS A 1 307 ? 25.710 20.926 1.204 1.00 81.75 307 CYS A N 1
ATOM 2503 C CA . CYS A 1 307 ? 25.994 22.272 0.729 1.00 81.75 307 CYS A CA 1
ATOM 2504 C C . CYS A 1 307 ? 26.768 22.209 -0.584 1.00 81.75 307 CYS A C 1
ATOM 2506 O O . CYS A 1 307 ? 27.631 21.353 -0.771 1.00 81.75 307 CYS A O 1
ATOM 2508 N N . VAL A 1 308 ? 26.472 23.139 -1.485 1.00 81.56 308 VAL A N 1
ATOM 2509 C CA . VAL A 1 308 ? 27.133 23.257 -2.785 1.00 81.56 308 VAL A CA 1
ATOM 2510 C C . VAL A 1 308 ? 27.709 24.655 -2.944 1.00 81.56 308 VAL A C 1
ATOM 2512 O O . VAL A 1 308 ? 27.019 25.647 -2.690 1.00 81.56 308 VAL A O 1
ATOM 2515 N N . GLN A 1 309 ? 28.967 24.731 -3.370 1.00 86.25 309 GLN A N 1
ATOM 2516 C CA . GLN A 1 309 ? 29.589 25.976 -3.789 1.00 86.25 309 GLN A CA 1
ATOM 2517 C C . GLN A 1 309 ? 29.324 26.183 -5.273 1.00 86.25 309 GLN A C 1
ATOM 2519 O O . GLN A 1 309 ? 29.632 25.326 -6.104 1.00 86.25 309 GLN A O 1
ATOM 2524 N N . PHE A 1 310 ? 28.770 27.336 -5.623 1.00 81.38 310 PHE A N 1
ATOM 2525 C CA . PHE A 1 310 ? 28.445 27.680 -6.999 1.00 81.38 310 PHE A CA 1
ATOM 2526 C C . PHE A 1 310 ? 29.000 29.053 -7.361 1.00 81.38 310 PHE A C 1
ATOM 2528 O O . PHE A 1 310 ? 29.072 29.944 -6.520 1.00 81.38 310 PHE A O 1
ATOM 2535 N N . VAL A 1 311 ? 29.326 29.243 -8.637 1.00 81.88 311 VAL A N 1
ATOM 2536 C CA . VAL A 1 311 ? 29.514 30.565 -9.250 1.00 81.88 311 VAL A CA 1
ATOM 2537 C C . VAL A 1 311 ? 28.314 30.848 -10.131 1.00 81.88 311 VAL A C 1
ATOM 2539 O O . VAL A 1 311 ? 27.878 29.967 -10.874 1.00 81.88 311 VAL A O 1
ATOM 2542 N N . ALA A 1 312 ? 27.796 32.070 -10.045 1.00 78.44 312 ALA A N 1
ATOM 2543 C CA . ALA A 1 312 ? 26.746 32.559 -10.926 1.00 78.44 312 ALA A CA 1
ATOM 2544 C C . ALA A 1 312 ? 26.944 34.033 -11.267 1.00 78.44 312 ALA A C 1
ATOM 2546 O O . ALA A 1 312 ? 27.716 34.719 -10.602 1.00 78.44 312 ALA A O 1
ATOM 2547 N N . HIS A 1 313 ? 26.207 34.553 -12.252 1.00 76.75 313 HIS A N 1
ATOM 2548 C CA . HIS A 1 313 ? 26.290 35.974 -12.607 1.00 76.75 313 HIS A CA 1
ATOM 2549 C C . HIS A 1 313 ? 26.011 36.907 -11.410 1.00 76.75 313 HIS A C 1
ATOM 2551 O O . HIS A 1 313 ? 26.697 37.910 -11.237 1.00 76.75 313 HIS A O 1
ATOM 2557 N N . SER A 1 314 ? 25.077 36.532 -10.525 1.00 74.88 314 SER A N 1
ATOM 2558 C CA . SER A 1 314 ? 24.786 37.268 -9.284 1.00 74.88 314 SER A CA 1
ATOM 2559 C C . SER A 1 314 ? 25.812 37.052 -8.165 1.00 74.88 314 SER A C 1
ATOM 2561 O O . SER A 1 314 ? 25.848 37.826 -7.215 1.00 74.88 314 SER A O 1
ATOM 2563 N N . HIS A 1 315 ? 26.639 36.009 -8.261 1.00 80.44 315 HIS A N 1
ATOM 2564 C CA . HIS A 1 315 ? 27.655 35.640 -7.272 1.00 80.44 315 HIS A CA 1
ATOM 2565 C C . HIS A 1 315 ? 28.966 35.263 -7.992 1.00 80.44 315 HIS A C 1
ATOM 2567 O O . HIS A 1 315 ? 29.367 34.093 -7.991 1.00 80.44 315 HIS A O 1
ATOM 2573 N N . PRO A 1 316 ? 29.644 36.231 -8.643 1.00 79.25 316 PRO A N 1
ATOM 2574 C CA . PRO A 1 316 ? 30.784 35.953 -9.523 1.00 79.25 316 PRO A CA 1
ATOM 2575 C C . PRO A 1 316 ? 32.027 35.463 -8.765 1.00 79.25 316 PRO A C 1
ATOM 2577 O O . PRO A 1 316 ? 32.890 34.816 -9.348 1.00 79.25 316 PRO A O 1
ATOM 2580 N N . ARG A 1 317 ? 32.112 35.746 -7.458 1.00 81.25 317 ARG A N 1
ATOM 2581 C CA . ARG A 1 317 ? 33.180 35.271 -6.559 1.00 81.25 317 ARG A CA 1
ATOM 2582 C C . ARG A 1 317 ? 32.883 33.910 -5.914 1.00 81.25 317 ARG A C 1
ATOM 2584 O O . ARG A 1 317 ? 33.699 33.421 -5.144 1.00 81.25 317 ARG A O 1
ATOM 2591 N N . GLY A 1 318 ? 31.742 33.308 -6.243 1.00 84.62 318 GLY A N 1
ATOM 2592 C CA . GLY A 1 318 ? 31.268 32.065 -5.652 1.00 84.62 318 GLY A CA 1
ATOM 2593 C C . GLY A 1 318 ? 30.529 32.268 -4.327 1.00 84.62 318 GLY A C 1
ATOM 2594 O O . GLY A 1 318 ? 30.835 33.185 -3.568 1.00 84.62 318 GLY A O 1
ATOM 2595 N N . ALA A 1 319 ? 29.540 31.419 -4.061 1.00 87.44 319 ALA A N 1
ATOM 2596 C CA . ALA A 1 319 ? 28.822 31.354 -2.792 1.00 87.44 319 ALA A CA 1
ATOM 2597 C C . ALA A 1 319 ? 28.367 29.921 -2.496 1.00 87.44 319 ALA A C 1
ATOM 2599 O O . ALA A 1 319 ? 28.258 29.089 -3.397 1.00 87.44 319 ALA A O 1
ATOM 2600 N N . TRP A 1 320 ? 28.099 29.647 -1.226 1.00 87.38 320 TRP A N 1
ATOM 2601 C CA . TRP A 1 320 ? 27.550 28.394 -0.734 1.00 87.38 320 TRP A CA 1
ATOM 2602 C C . TRP A 1 320 ? 26.046 28.501 -0.541 1.00 87.38 320 TRP A C 1
ATOM 2604 O O . TRP A 1 320 ? 25.527 29.535 -0.128 1.00 87.38 320 TRP A O 1
ATOM 2614 N N . THR A 1 321 ? 25.335 27.419 -0.822 1.00 83.88 321 THR A N 1
ATOM 2615 C CA . THR A 1 321 ? 23.921 27.277 -0.468 1.00 83.88 321 THR A CA 1
ATOM 2616 C C . THR A 1 321 ? 23.596 25.809 -0.213 1.00 83.88 321 THR A C 1
ATOM 2618 O O . THR A 1 321 ? 24.400 24.926 -0.527 1.00 83.88 321 THR A O 1
ATOM 2621 N N . THR A 1 322 ? 22.420 25.518 0.342 1.00 81.50 322 THR A N 1
ATOM 2622 C CA . THR A 1 322 ? 21.978 24.126 0.481 1.00 81.50 322 THR A CA 1
ATOM 2623 C C . THR A 1 322 ? 21.702 23.525 -0.894 1.00 81.50 322 THR A C 1
ATOM 2625 O O . THR A 1 322 ? 21.161 24.184 -1.785 1.00 81.50 322 THR A O 1
ATOM 2628 N N . VAL A 1 323 ? 21.993 22.235 -1.063 1.00 75.81 323 VAL A N 1
ATOM 2629 C CA . VAL A 1 323 ? 21.634 21.492 -2.282 1.00 75.81 323 VAL A CA 1
ATOM 2630 C C . VAL A 1 323 ? 20.129 21.608 -2.560 1.00 75.81 323 VAL A C 1
ATOM 2632 O O . VAL A 1 323 ? 19.720 21.747 -3.709 1.00 75.81 323 VAL A O 1
ATOM 2635 N N . ARG A 1 324 ? 19.294 21.658 -1.513 1.00 71.25 324 ARG A N 1
ATOM 2636 C CA . ARG A 1 324 ? 17.850 21.907 -1.636 1.00 71.25 324 ARG A CA 1
ATOM 2637 C C . ARG A 1 324 ? 17.551 23.245 -2.323 1.00 71.25 324 ARG A C 1
ATOM 2639 O O . ARG A 1 324 ? 16.817 23.252 -3.307 1.00 71.25 324 ARG A O 1
ATOM 2646 N N . ASN A 1 325 ? 18.128 24.351 -1.852 1.00 74.31 325 ASN A N 1
ATOM 2647 C CA . ASN A 1 325 ? 17.930 25.674 -2.459 1.00 74.31 325 ASN A CA 1
ATOM 2648 C C . ASN A 1 325 ? 18.509 25.744 -3.875 1.00 74.31 325 ASN A C 1
ATOM 2650 O O . ASN A 1 325 ? 17.911 26.343 -4.771 1.00 74.31 325 ASN A O 1
ATOM 2654 N N . TYR A 1 326 ? 19.642 25.078 -4.097 1.00 71.38 326 TYR A N 1
ATOM 2655 C CA . TYR A 1 326 ? 20.257 24.980 -5.413 1.00 71.38 326 TYR A CA 1
ATOM 2656 C C . TYR A 1 326 ? 19.337 24.286 -6.435 1.00 71.38 326 TYR A C 1
ATOM 2658 O O . TYR A 1 326 ? 19.202 24.770 -7.564 1.00 71.38 326 TYR A O 1
ATOM 2666 N N . LEU A 1 327 ? 18.671 23.195 -6.029 1.00 67.19 327 LEU A N 1
ATOM 2667 C CA . LEU A 1 327 ? 17.818 22.352 -6.879 1.00 67.19 327 LEU A CA 1
ATOM 2668 C C . LEU A 1 327 ? 16.362 22.830 -7.008 1.00 67.19 327 LEU A C 1
ATOM 2670 O O . LEU A 1 327 ? 15.728 22.553 -8.026 1.00 67.19 327 LEU A O 1
ATOM 2674 N N . ALA A 1 328 ? 15.826 23.565 -6.028 1.00 61.44 328 ALA A N 1
ATOM 2675 C CA . ALA A 1 328 ? 14.432 24.035 -6.017 1.00 61.44 328 ALA A CA 1
ATOM 2676 C C . ALA A 1 328 ? 14.063 24.958 -7.202 1.00 61.44 328 ALA A C 1
ATOM 2678 O O . ALA A 1 328 ? 12.892 25.218 -7.456 1.00 61.44 328 ALA A O 1
ATOM 2679 N N . SER A 1 329 ? 15.052 25.429 -7.964 1.00 54.31 329 SER A N 1
ATOM 2680 C CA . SER A 1 329 ? 14.895 26.391 -9.061 1.00 54.31 329 SER A CA 1
ATOM 2681 C C . SER A 1 329 ? 14.675 25.774 -10.459 1.00 54.31 329 SER A C 1
ATOM 2683 O O . SER A 1 329 ? 14.858 26.466 -11.459 1.00 54.31 329 SER A O 1
ATOM 2685 N N . GLY A 1 330 ? 14.224 24.514 -10.563 1.00 51.47 330 GLY A N 1
ATOM 2686 C CA . GLY A 1 330 ? 13.549 24.035 -11.782 1.00 51.47 330 GLY A CA 1
ATOM 2687 C C . GLY A 1 330 ? 14.002 22.695 -12.359 1.00 51.47 330 GLY A C 1
ATOM 2688 O O . GLY A 1 330 ? 14.555 22.654 -13.460 1.00 51.47 330 GLY A O 1
ATOM 2689 N N . SER A 1 331 ? 13.677 21.582 -11.698 1.00 49.94 331 SER A N 1
ATOM 2690 C CA . SER A 1 331 ? 13.592 20.296 -12.399 1.00 49.94 331 SER A CA 1
ATOM 2691 C C . SER A 1 331 ? 12.146 20.031 -12.834 1.00 49.94 331 SER A C 1
ATOM 2693 O O . SER A 1 331 ? 11.208 20.204 -12.055 1.00 49.94 331 SER A O 1
ATOM 2695 N N . GLY A 1 332 ? 11.955 19.606 -14.088 1.00 43.03 332 GLY A N 1
ATOM 2696 C CA . GLY A 1 332 ? 10.636 19.217 -14.601 1.00 43.03 332 GLY A CA 1
ATOM 2697 C C . GLY A 1 332 ? 10.023 18.074 -13.786 1.00 43.03 332 GLY A C 1
ATOM 2698 O O . GLY A 1 332 ? 8.823 18.076 -13.541 1.00 43.03 332 GLY A O 1
ATOM 2699 N N . ALA A 1 333 ? 10.858 17.170 -13.261 1.00 39.00 333 ALA A N 1
ATOM 2700 C CA . ALA A 1 333 ? 10.443 16.134 -12.320 1.00 39.00 333 ALA A CA 1
ATOM 2701 C C . ALA A 1 333 ? 9.908 16.719 -11.000 1.00 39.00 333 ALA A C 1
ATOM 2703 O O . ALA A 1 333 ? 8.898 16.245 -10.501 1.00 39.00 333 ALA A O 1
ATOM 2704 N N . TYR A 1 334 ? 10.523 17.775 -10.455 1.00 43.56 334 TYR A N 1
ATOM 2705 C CA . TYR A 1 334 ? 10.027 18.447 -9.250 1.00 43.56 334 TYR A CA 1
ATOM 2706 C C . TYR A 1 334 ? 8.713 19.196 -9.503 1.00 43.56 334 TYR A C 1
ATOM 2708 O O . TYR A 1 334 ? 7.828 19.148 -8.658 1.00 43.56 334 TYR A O 1
ATOM 2716 N N . GLN A 1 335 ? 8.539 19.817 -10.674 1.00 43.31 335 GLN A N 1
ATOM 2717 C CA . GLN A 1 335 ? 7.264 20.438 -11.060 1.00 43.31 335 GLN A CA 1
ATOM 2718 C C . GLN A 1 335 ? 6.140 19.405 -11.237 1.00 43.31 335 GLN A C 1
ATOM 2720 O O . GLN A 1 335 ? 5.062 19.605 -10.688 1.00 43.31 335 GLN A O 1
ATOM 2725 N N . HIS A 1 336 ? 6.400 18.265 -11.889 1.00 44.06 336 HIS A N 1
ATOM 2726 C CA . HIS A 1 336 ? 5.414 17.180 -12.018 1.00 44.06 336 HIS A CA 1
ATOM 2727 C C . HIS A 1 336 ? 5.106 16.517 -10.667 1.00 44.06 336 HIS A C 1
ATOM 2729 O O . HIS A 1 336 ? 3.962 16.167 -10.391 1.00 44.06 336 HIS A O 1
ATOM 2735 N N . LEU A 1 337 ? 6.110 16.378 -9.791 1.00 43.72 337 LEU A N 1
ATOM 2736 C CA . LEU A 1 337 ? 5.907 15.938 -8.410 1.00 43.72 337 LEU A CA 1
ATOM 2737 C C . LEU A 1 337 ? 5.043 16.937 -7.630 1.00 43.72 337 LEU A C 1
ATOM 2739 O O . LEU A 1 337 ? 4.173 16.504 -6.886 1.00 43.72 337 LEU A O 1
ATOM 2743 N N . GLN A 1 338 ? 5.242 18.248 -7.802 1.00 46.50 338 GLN A N 1
ATOM 2744 C CA . GLN A 1 338 ? 4.405 19.265 -7.159 1.00 46.50 338 GLN A CA 1
ATOM 2745 C C . GLN A 1 338 ? 2.970 19.271 -7.696 1.00 46.50 338 GLN A C 1
ATOM 2747 O O . GLN A 1 338 ? 2.044 19.408 -6.906 1.00 46.50 338 GLN A O 1
ATOM 2752 N N . GLU A 1 339 ? 2.763 19.117 -9.005 1.00 48.62 339 GLU A N 1
ATOM 2753 C CA . GLU A 1 339 ? 1.420 19.020 -9.593 1.00 48.62 339 GLU A CA 1
ATOM 2754 C C . GLU A 1 339 ? 0.685 17.769 -9.127 1.00 48.62 339 GLU A C 1
ATOM 2756 O O . GLU A 1 339 ? -0.465 17.866 -8.714 1.00 48.62 339 GLU A O 1
ATOM 2761 N N . PHE A 1 340 ? 1.356 16.615 -9.106 1.00 43.34 340 PHE A N 1
ATOM 2762 C CA . PHE A 1 340 ? 0.741 15.399 -8.593 1.00 43.34 340 PHE A CA 1
ATOM 2763 C C . PHE A 1 340 ? 0.431 15.532 -7.103 1.00 43.34 340 PHE A C 1
ATOM 2765 O O . PHE A 1 340 ? -0.708 15.308 -6.734 1.00 43.34 340 PHE A O 1
ATOM 2772 N N . VAL A 1 341 ? 1.386 15.952 -6.259 1.00 47.00 341 VAL A N 1
ATOM 2773 C CA . VAL A 1 341 ? 1.185 16.094 -4.800 1.00 47.00 341 VAL A CA 1
ATOM 2774 C C . VAL A 1 341 ? 0.058 17.074 -4.454 1.00 47.00 341 VAL A C 1
ATOM 2776 O O . VAL A 1 341 ? -0.681 16.799 -3.519 1.00 47.00 341 VAL A O 1
ATOM 2779 N N . LYS A 1 342 ? -0.165 18.137 -5.243 1.00 49.19 342 LYS A N 1
ATOM 2780 C CA . LYS A 1 342 ? -1.317 19.050 -5.073 1.00 49.19 342 LYS A CA 1
ATOM 2781 C C . LYS A 1 342 ? -2.688 18.368 -5.159 1.00 49.19 342 LYS A C 1
ATOM 2783 O O . LYS A 1 342 ? -3.669 18.965 -4.739 1.00 49.19 342 LYS A O 1
ATOM 2788 N N . HIS A 1 343 ? -2.782 17.167 -5.728 1.00 47.34 343 HIS A N 1
ATOM 2789 C CA . HIS A 1 343 ? -4.020 16.383 -5.755 1.00 47.34 343 HIS A CA 1
ATOM 2790 C C . HIS A 1 343 ? -4.194 15.472 -4.523 1.00 47.34 343 HIS A C 1
ATOM 2792 O O . HIS A 1 343 ? -5.187 14.747 -4.449 1.00 47.34 343 HIS A O 1
ATOM 2798 N N . PHE A 1 344 ? -3.231 15.469 -3.592 1.00 41.66 344 PHE A N 1
ATOM 2799 C CA . PHE A 1 344 ? -3.190 14.590 -2.414 1.00 41.66 344 PHE A CA 1
ATOM 2800 C C . PHE A 1 344 ? -3.045 15.325 -1.073 1.00 41.66 344 PHE A C 1
ATOM 2802 O O . PHE A 1 344 ? -3.226 14.670 -0.048 1.00 41.66 344 PHE A O 1
ATOM 2809 N N . ASP A 1 345 ? -2.709 16.619 -1.087 1.00 33.12 345 ASP A N 1
ATOM 2810 C CA . ASP A 1 345 ? -2.809 17.548 0.052 1.00 33.12 345 ASP A CA 1
ATOM 2811 C C . ASP A 1 345 ? -4.164 18.274 -0.003 1.00 33.12 345 ASP A C 1
ATOM 2813 O O . ASP A 1 345 ? -4.749 18.525 1.076 1.00 33.12 345 ASP A O 1
#

Secondary structure (DSSP, 8-state):
-PPP-------TTEEEEEEEEE---SSPPTTS--EEEEEEETTTTEEEEEEESSGGGHHHHHHHHHHHHHHS--SS--SEEEEEE-S-TTTSSHHHHHHHHHTTEEEEEPPTT-TTTHHHHHHHHHHHHHHHHHHHHHHT--GGGHHHHHHHHHHHHHHS-BGGGTTB-HHHHHHSS---GGG---TT-EEEEEPPGGGS-TTS-SEEEEEEEEE---TT-TT-EEEEETTTTEEEEESSPEEE--HHHHHHHHT-S--TTT-------EESS--SSB--S---TTSEEEEEEEEEEETTTTEEEEEEEEEETTEEEEEEEEHHHHHTT--HHHHHHHHHHTTT-

Organism: NCBI:txid1411642

Sequence (345 aa):
HHPRDQQQPQNTNILKLSTDLIGPVEPAGYDGTRYLIGFAVLNYSFVKLYSLKSKDQSLEKLNKFIAWLGTHPFKDTHTSTQLHLDNDSVFTSDEFKRTCEKNKILLTWAAPYVAQTNCRIEVVWRDSTRMALAYLIQSSLQYHYWPLAYHHAVNIRNTTPQRHLGYNIPHSLAFGSLPDLSRVRIFGCTAFAWIHDDNRKKLDDRALELRYVGHKDLHGSPHQYLLLNVNTGVVRNYAKPVFKEALDEQSKRLVQVDLDGMLPTLTTQFGRLQPSPWSTASVSRRDRRILDLIAYYDEEDHETLACVQFVAHSHPRGAWTTVRNYLASGSGAYQHLQEFVKHFD

pLDDT: mean 78.32, std 17.97, range [29.7, 96.5]

InterPro domains:
  IPR001584 Integrase, catalytic core [PS50994] (5-178)
  IPR012337 Ribonuclease H-like superfamily [SSF53098] (17-172)
  IPR036397 Ribonuclease H superfamily [G3DSA:3.30.420.10] (8-190)
  IPR039537 Retrotransposon Ty1/copia-like [PTHR42648] (17-230)